Protein AF-A0A7S4C6Y9-F1 (afdb_monomer_lite)

pLDDT: mean 77.54, std 17.19, range [33.62, 98.0]

Secondary structure (DSSP, 8-state):
-----TTHHHHHHHHHHHHHTSSPPPTT-EEEEEETTEEEEEEEEEEEETTEEEEEEE-SSSTTS-TTSPPEEEEGGG--EE--PPP---HHHHHHHHHTT--SPPPTTSHHHHHHHHHHHHHHHHHHHHHHHHHHHHHTSTT--EEEEEEPPPPHHHHHHHHHHHSTT-GGG---SSEEEEEESSHHHHHHHHHHHHTTTTTEEEEEEEEESS--TTS-S---SEEEEEEEETTT--EEEEEEEEHHHHHT--HHHHHHHHHHHHTT---GGG----S---HHHHHHHH-

Structure (mmCIF, N/CA/C/O backbone):
data_AF-A0A7S4C6Y9-F1
#
_entry.id   AF-A0A7S4C6Y9-F1
#
loop_
_atom_site.group_PDB
_atom_site.id
_atom_site.type_symbol
_atom_site.label_atom_id
_atom_site.label_alt_id
_atom_site.label_comp_id
_atom_site.label_asym_id
_atom_site.label_entity_id
_atom_site.label_seq_id
_atom_site.pdbx_PDB_ins_code
_atom_site.Cartn_x
_atom_site.Cartn_y
_atom_site.Cartn_z
_atom_site.occupancy
_atom_site.B_iso_or_equiv
_atom_site.auth_seq_id
_atom_site.auth_comp_id
_atom_site.auth_asym_id
_atom_site.auth_atom_id
_atom_site.pdbx_PDB_model_num
ATOM 1 N N . LEU A 1 1 ? -21.603 5.578 31.112 1.00 35.69 1 LEU A N 1
ATOM 2 C CA . LEU A 1 1 ? -20.215 5.959 30.785 1.00 35.69 1 LEU A CA 1
ATOM 3 C C . LEU A 1 1 ? -19.432 4.662 30.828 1.00 35.69 1 LEU A C 1
ATOM 5 O O . LEU A 1 1 ? -19.088 4.218 31.912 1.00 35.69 1 LEU A O 1
ATOM 9 N N . GLY A 1 2 ? -19.407 3.954 29.696 1.00 37.16 2 GLY A N 1
ATOM 10 C CA . GLY A 1 2 ? -18.751 2.650 29.599 1.00 37.16 2 GLY A CA 1
ATOM 11 C C . GLY A 1 2 ? -17.246 2.833 29.717 1.00 37.16 2 GLY A C 1
ATOM 12 O O . GLY A 1 2 ? -16.735 3.851 29.256 1.00 37.16 2 GLY A O 1
ATOM 13 N N . GLU A 1 3 ? -16.597 1.885 30.382 1.00 36.31 3 GLU A N 1
ATOM 14 C CA . GLU A 1 3 ? -15.152 1.834 30.585 1.00 36.31 3 GLU A CA 1
ATOM 15 C C . GLU A 1 3 ? -14.439 2.086 29.248 1.00 36.31 3 GLU A C 1
ATOM 17 O O . GLU A 1 3 ? -14.597 1.332 28.287 1.00 36.31 3 GLU A O 1
ATOM 22 N N . GLU A 1 4 ? -13.728 3.210 29.156 1.00 43.47 4 GLU A N 1
ATOM 23 C CA . GLU A 1 4 ? -12.811 3.470 28.053 1.00 43.47 4 GLU A CA 1
ATOM 24 C C . GLU A 1 4 ? -11.706 2.422 28.167 1.00 43.47 4 GLU A C 1
ATOM 26 O O . GLU A 1 4 ? -10.940 2.493 29.118 1.00 43.47 4 GLU A O 1
ATOM 31 N N . GLU A 1 5 ? -11.639 1.436 27.263 1.00 49.22 5 GLU A N 1
ATOM 32 C CA . GLU A 1 5 ? -10.446 0.588 27.127 1.00 49.22 5 GLU A CA 1
ATOM 33 C C . GLU A 1 5 ? -9.291 1.497 26.664 1.00 49.22 5 GLU A C 1
ATOM 35 O O . GLU A 1 5 ? -9.258 1.882 25.487 1.00 49.22 5 GLU A O 1
ATOM 40 N N . PRO A 1 6 ? -8.353 1.891 27.546 1.00 52.00 6 PRO A N 1
ATOM 41 C CA . PRO A 1 6 ? -7.209 2.696 27.154 1.00 52.00 6 PRO A CA 1
ATOM 42 C C . PRO A 1 6 ? -6.211 1.740 26.494 1.00 52.00 6 PRO A C 1
ATOM 44 O O . PRO A 1 6 ? -5.899 0.698 27.070 1.00 52.00 6 PRO A O 1
ATOM 47 N N . GLY A 1 7 ? -5.708 2.053 25.298 1.00 65.56 7 GLY A N 1
ATOM 48 C CA . GLY A 1 7 ? -4.625 1.261 24.704 1.00 65.56 7 GLY A CA 1
ATOM 49 C C . GLY A 1 7 ? -4.829 0.768 23.275 1.00 65.56 7 GLY A C 1
ATOM 50 O O . GLY A 1 7 ? -3.880 0.252 22.702 1.00 65.56 7 GLY A O 1
ATOM 51 N N . LEU A 1 8 ? -6.017 0.874 22.668 1.00 70.88 8 LEU A N 1
ATOM 52 C CA . LEU A 1 8 ? -6.243 0.333 21.312 1.00 70.88 8 LEU A CA 1
ATOM 53 C C . LEU A 1 8 ? -5.493 1.114 20.224 1.00 70.88 8 LEU A C 1
ATOM 55 O O . LEU A 1 8 ? -5.019 0.523 19.255 1.00 70.88 8 LEU A O 1
ATOM 59 N N . LEU A 1 9 ? -5.359 2.434 20.373 1.00 66.75 9 LEU A N 1
ATOM 60 C CA . LEU A 1 9 ? -4.522 3.227 19.470 1.00 66.75 9 LEU A CA 1
ATOM 61 C C . LEU A 1 9 ? -3.044 2.933 19.695 1.00 66.75 9 LEU A C 1
ATOM 63 O O . LEU A 1 9 ? -2.298 2.837 18.729 1.00 66.75 9 LEU A O 1
ATOM 67 N N . GLU A 1 10 ? -2.634 2.759 20.947 1.00 68.81 10 GLU A N 1
ATOM 68 C CA . GLU A 1 10 ? -1.287 2.355 21.332 1.00 68.81 10 GLU A CA 1
ATOM 69 C C . GLU A 1 10 ? -0.967 0.954 20.803 1.00 68.81 10 GLU A C 1
ATOM 71 O O . GLU A 1 10 ? 0.155 0.707 20.379 1.00 68.81 10 GLU A O 1
ATOM 76 N N . GLU A 1 11 ? -1.949 0.056 20.748 1.00 71.50 11 GLU A N 1
ATOM 77 C CA . GLU A 1 11 ? -1.836 -1.271 20.152 1.00 71.50 11 GLU A CA 1
ATOM 78 C C . GLU A 1 11 ? -1.718 -1.191 18.627 1.00 71.50 11 GLU A C 1
ATOM 80 O O . GLU A 1 11 ? -0.837 -1.825 18.048 1.00 71.50 11 GLU A O 1
ATOM 85 N N . ILE A 1 12 ? -2.556 -0.388 17.962 1.00 71.31 12 ILE A N 1
ATOM 86 C CA . ILE A 1 12 ? -2.440 -0.133 16.517 1.00 71.31 12 ILE A CA 1
ATOM 87 C C . ILE A 1 12 ? -1.080 0.493 16.206 1.00 71.31 12 ILE A C 1
ATOM 89 O O . ILE A 1 12 ? -0.431 0.077 15.248 1.00 71.31 12 ILE A O 1
ATOM 93 N N . ALA A 1 13 ? -0.630 1.448 17.019 1.00 67.81 13 ALA A N 1
ATOM 94 C CA . ALA A 1 13 ? 0.682 2.064 16.906 1.00 67.81 13 ALA A CA 1
ATOM 95 C C . ALA A 1 13 ? 1.794 1.038 17.157 1.00 67.81 13 ALA A C 1
ATOM 97 O O . ALA A 1 13 ? 2.738 0.987 16.382 1.00 67.81 13 ALA A O 1
ATOM 98 N N . ALA A 1 14 ? 1.669 0.161 18.153 1.00 67.62 14 ALA A N 1
ATOM 99 C CA . ALA A 1 14 ? 2.649 -0.884 18.440 1.00 67.62 14 ALA A CA 1
ATOM 100 C C . ALA A 1 14 ? 2.752 -1.903 17.296 1.00 67.62 14 ALA A C 1
ATOM 102 O O . ALA A 1 14 ? 3.857 -2.224 16.866 1.00 67.62 14 ALA A O 1
ATOM 103 N N . VAL A 1 15 ? 1.623 -2.361 16.747 1.00 67.50 15 VAL A N 1
ATOM 104 C CA . VAL A 1 15 ? 1.587 -3.203 15.537 1.00 67.50 15 VAL A CA 1
ATOM 105 C C . VAL A 1 15 ? 2.147 -2.430 14.338 1.00 67.50 15 VAL A C 1
ATOM 107 O O . VAL A 1 15 ? 2.865 -2.978 13.506 1.00 67.50 15 VAL A O 1
ATOM 110 N N . ALA A 1 16 ? 1.886 -1.127 14.240 1.00 66.06 16 ALA A N 1
ATOM 111 C CA . ALA A 1 16 ? 2.496 -0.309 13.205 1.00 66.06 16 ALA A CA 1
ATOM 112 C C . ALA A 1 16 ? 4.021 -0.225 13.355 1.00 66.06 16 ALA A C 1
ATOM 114 O O . ALA A 1 16 ? 4.738 -0.301 12.356 1.00 66.06 16 ALA A O 1
ATOM 115 N N . GLU A 1 17 ? 4.525 -0.134 14.581 1.00 63.25 17 GLU A N 1
ATOM 116 C CA . GLU A 1 17 ? 5.951 -0.167 14.888 1.00 63.25 17 GLU A CA 1
ATOM 117 C C . GLU A 1 17 ? 6.583 -1.533 14.567 1.00 63.25 17 GLU A C 1
ATOM 119 O O . GLU A 1 17 ? 7.697 -1.559 14.034 1.00 63.25 17 GLU A O 1
ATOM 124 N N . THR A 1 18 ? 5.881 -2.668 14.743 1.00 62.44 18 THR A N 1
ATOM 125 C CA . THR A 1 18 ? 6.403 -3.974 14.271 1.00 62.44 18 THR A CA 1
ATOM 126 C C . THR A 1 18 ? 6.608 -3.976 12.754 1.00 62.44 18 THR A C 1
ATOM 128 O O . THR A 1 18 ? 7.615 -4.495 12.263 1.00 62.44 18 THR A O 1
ATOM 131 N N . PHE A 1 19 ? 5.745 -3.284 12.001 1.00 60.41 19 PHE A N 1
ATOM 132 C CA . PHE A 1 19 ? 5.921 -3.075 10.559 1.00 60.41 19 PHE A CA 1
ATOM 133 C C . PHE A 1 19 ? 6.973 -2.026 10.184 1.00 60.41 19 PHE A C 1
ATOM 135 O O . PHE A 1 19 ? 7.453 -2.016 9.045 1.00 60.41 19 PHE A O 1
ATOM 142 N N . ARG A 1 20 ? 7.377 -1.143 11.101 1.00 56.56 20 ARG A N 1
ATOM 143 C CA . ARG A 1 20 ? 8.546 -0.283 10.873 1.00 56.56 20 ARG A CA 1
ATOM 144 C C . ARG A 1 20 ? 9.843 -1.068 11.010 1.00 56.56 20 ARG A C 1
ATOM 146 O O . ARG A 1 20 ? 10.824 -0.691 10.381 1.00 56.56 20 ARG A O 1
ATOM 153 N N . ALA A 1 21 ? 9.858 -2.199 11.710 1.00 50.12 21 ALA A N 1
ATOM 154 C CA . ALA A 1 21 ? 11.053 -3.009 11.961 1.00 50.12 21 ALA A CA 1
ATOM 155 C C . ALA A 1 21 ? 11.403 -4.035 10.856 1.00 50.12 21 ALA A C 1
ATOM 157 O O . ALA A 1 21 ? 12.189 -4.950 11.092 1.00 50.12 21 ALA A O 1
ATOM 158 N N . VAL A 1 22 ? 10.839 -3.933 9.646 1.00 47.41 22 VAL A N 1
ATOM 159 C CA . VAL A 1 22 ? 10.700 -5.133 8.792 1.00 47.41 22 VAL A CA 1
ATOM 160 C C . VAL A 1 22 ? 11.989 -5.631 8.134 1.00 47.41 22 VAL A C 1
ATOM 162 O O . VAL A 1 22 ? 12.036 -6.800 7.755 1.00 47.41 22 VAL A O 1
ATOM 165 N N . ARG A 1 23 ? 13.073 -4.850 8.033 1.00 56.22 23 ARG A N 1
ATOM 166 C CA . ARG A 1 23 ? 14.380 -5.400 7.616 1.00 56.22 23 ARG A CA 1
ATOM 167 C C . ARG A 1 23 ? 15.554 -4.674 8.269 1.00 56.22 23 ARG A C 1
ATOM 169 O O . ARG A 1 23 ? 15.479 -3.451 8.411 1.00 56.22 23 ARG A O 1
ATOM 176 N N . PRO A 1 24 ? 16.647 -5.397 8.591 1.00 60.59 24 PRO A N 1
ATOM 177 C CA . PRO A 1 24 ? 17.928 -4.769 8.868 1.00 60.59 24 PRO A CA 1
ATOM 178 C C . PRO A 1 24 ? 18.289 -3.848 7.707 1.00 60.59 24 PRO A C 1
ATOM 180 O O . PRO A 1 24 ? 18.184 -4.247 6.542 1.00 60.59 24 PRO A O 1
ATOM 183 N N . LEU A 1 25 ? 18.674 -2.615 8.008 1.00 74.06 25 LEU A N 1
ATOM 184 C CA . LEU A 1 25 ? 19.091 -1.688 6.964 1.00 74.06 25 LEU A CA 1
ATOM 185 C C . LEU A 1 25 ? 20.486 -2.078 6.494 1.00 74.06 25 LEU A C 1
ATOM 187 O O . LEU A 1 25 ? 21.367 -2.337 7.308 1.00 74.06 25 LEU A O 1
ATOM 191 N N . GLY A 1 26 ? 20.695 -2.128 5.183 1.00 76.38 26 GLY A N 1
ATOM 192 C CA . GLY A 1 26 ? 22.033 -2.284 4.621 1.00 76.38 26 GLY A CA 1
ATOM 193 C C . GLY A 1 26 ? 22.748 -0.938 4.543 1.00 76.38 26 GLY A C 1
ATOM 194 O O . GLY A 1 26 ? 22.097 0.101 4.410 1.00 76.38 26 GLY A O 1
ATOM 195 N N . VAL A 1 27 ? 24.082 -0.949 4.544 1.00 82.62 27 VAL A N 1
ATOM 196 C CA . VAL A 1 27 ? 24.865 0.234 4.156 1.00 82.62 27 VAL A CA 1
ATOM 197 C C . VAL A 1 27 ? 24.415 0.700 2.766 1.00 82.62 27 VAL A C 1
ATOM 199 O O . VAL A 1 27 ? 24.223 -0.107 1.859 1.00 82.62 27 VAL A O 1
ATOM 202 N N . GLY A 1 28 ? 24.205 2.003 2.617 1.00 75.62 28 GLY A N 1
ATOM 203 C CA . GLY A 1 28 ? 23.684 2.644 1.416 1.00 75.62 28 GLY A CA 1
ATOM 204 C C . GLY A 1 28 ? 22.162 2.763 1.356 1.00 75.62 28 GLY A C 1
ATOM 205 O O . GLY A 1 28 ? 21.671 3.472 0.481 1.00 75.62 28 GLY A O 1
ATOM 206 N N . THR A 1 29 ? 21.423 2.127 2.273 1.00 76.19 29 THR A N 1
ATOM 207 C CA . THR A 1 29 ? 19.962 2.276 2.362 1.00 76.19 29 THR A CA 1
ATOM 208 C C . THR A 1 29 ? 19.629 3.716 2.714 1.00 76.19 29 THR A C 1
ATOM 210 O O . THR A 1 29 ? 20.118 4.237 3.717 1.00 76.19 29 THR A O 1
ATOM 213 N N . GLU A 1 30 ? 18.798 4.358 1.904 1.00 78.12 30 GLU A N 1
ATOM 214 C CA . GLU A 1 30 ? 18.230 5.640 2.281 1.00 78.12 30 GLU A CA 1
ATOM 215 C C . GLU A 1 30 ? 17.061 5.417 3.249 1.00 78.12 30 GLU A C 1
ATOM 217 O O . GLU A 1 30 ? 16.311 4.439 3.191 1.00 78.12 30 GLU A O 1
ATOM 222 N N . VAL A 1 31 ? 16.909 6.332 4.187 1.00 73.94 31 VAL A N 1
ATOM 223 C CA . VAL A 1 31 ? 15.863 6.321 5.198 1.00 73.94 31 VAL A CA 1
ATOM 224 C C . VAL A 1 31 ? 15.356 7.733 5.426 1.00 73.94 31 VAL A C 1
ATOM 226 O O . VAL A 1 31 ? 15.960 8.713 4.989 1.00 73.94 31 VAL A O 1
ATOM 229 N N . GLN A 1 32 ? 14.231 7.838 6.111 1.00 75.38 32 GLN A N 1
ATOM 230 C CA . GLN A 1 32 ? 13.733 9.091 6.643 1.00 75.38 32 GLN A CA 1
ATOM 231 C C . GLN A 1 32 ? 13.897 9.064 8.160 1.00 75.38 32 GLN A C 1
ATOM 233 O O . GLN A 1 32 ? 13.575 8.064 8.802 1.00 75.38 32 GLN A O 1
ATOM 238 N N . ILE A 1 33 ? 14.427 10.149 8.707 1.00 76.06 33 ILE A N 1
ATOM 239 C CA . ILE A 1 33 ? 14.656 10.358 10.138 1.00 76.06 33 ILE A CA 1
ATOM 240 C C . ILE A 1 33 ? 14.139 11.733 10.544 1.00 76.06 33 ILE A C 1
ATOM 242 O O . ILE A 1 33 ? 13.844 12.561 9.680 1.00 76.06 33 ILE A O 1
ATOM 246 N N . ARG A 1 34 ? 14.096 12.010 11.848 1.00 71.44 34 ARG A N 1
ATOM 247 C CA . ARG A 1 34 ? 13.828 13.358 12.358 1.00 71.44 34 ARG A CA 1
ATOM 248 C C . ARG A 1 34 ? 15.091 14.009 12.880 1.00 71.44 34 ARG A C 1
ATOM 250 O O . ARG A 1 34 ? 15.780 13.446 13.723 1.00 71.44 34 ARG A O 1
ATOM 257 N N . VAL A 1 35 ? 15.339 15.232 12.432 1.00 71.19 35 VAL A N 1
ATOM 258 C CA . VAL A 1 35 ? 16.361 16.112 13.002 1.00 71.19 35 VAL A CA 1
ATOM 259 C C . VAL A 1 35 ? 15.649 17.380 13.444 1.00 71.19 35 VAL A C 1
ATOM 261 O O . VAL A 1 35 ? 15.012 18.049 12.633 1.00 71.19 35 VAL A O 1
ATOM 264 N N . SER A 1 36 ? 15.685 17.669 14.747 1.00 73.25 36 SER A N 1
ATOM 265 C CA . SER A 1 36 ? 14.998 18.828 15.342 1.00 73.25 36 SER A CA 1
ATOM 266 C C . SER A 1 36 ? 13.502 18.902 14.992 1.00 73.25 36 SER A C 1
ATOM 268 O O . SER A 1 36 ? 12.966 19.967 14.705 1.00 73.25 36 SER A O 1
ATOM 270 N N . GLY A 1 37 ? 12.827 17.747 14.966 1.00 60.38 37 GLY A N 1
ATOM 271 C CA . GLY A 1 37 ? 11.396 17.634 14.659 1.00 60.38 37 GLY A CA 1
ATOM 272 C C . GLY A 1 37 ? 11.044 17.636 13.167 1.00 60.38 37 GLY A C 1
ATOM 273 O O . GLY A 1 37 ? 9.946 17.200 12.816 1.00 60.38 37 GLY A O 1
ATOM 274 N N . ALA A 1 38 ? 11.968 18.030 12.285 1.00 61.16 38 ALA A N 1
ATOM 275 C CA . ALA A 1 38 ? 11.760 18.035 10.842 1.00 61.16 38 ALA A CA 1
ATOM 276 C C . ALA A 1 38 ? 12.164 16.691 10.204 1.00 61.16 38 ALA A C 1
ATOM 278 O O . ALA A 1 38 ? 13.197 16.123 10.573 1.00 61.16 38 ALA A O 1
ATOM 279 N N . PRO A 1 39 ? 11.391 16.173 9.232 1.00 62.97 39 PRO A N 1
ATOM 280 C CA . PRO A 1 39 ? 11.776 14.989 8.479 1.00 62.97 39 PRO A CA 1
ATOM 281 C C . PRO A 1 39 ? 12.956 15.286 7.547 1.00 62.97 39 PRO A C 1
ATOM 283 O O . PRO A 1 39 ? 12.872 16.162 6.687 1.00 62.97 39 PRO A O 1
ATOM 286 N N . VAL A 1 40 ? 14.025 14.505 7.668 1.00 74.81 40 VAL A N 1
ATOM 287 C CA . VAL A 1 40 ? 15.246 14.606 6.860 1.00 74.81 40 VAL A CA 1
ATOM 288 C C . VAL A 1 40 ? 15.540 13.245 6.231 1.00 74.81 40 VAL A C 1
ATOM 290 O O . VAL A 1 40 ? 15.328 12.200 6.851 1.00 74.81 40 VAL A O 1
ATOM 293 N N . ARG A 1 41 ? 15.997 13.232 4.974 1.00 79.19 41 ARG A N 1
ATOM 294 C CA . ARG A 1 41 ? 16.500 11.997 4.355 1.00 79.19 41 ARG A CA 1
ATOM 295 C C . ARG A 1 41 ? 17.873 11.702 4.922 1.00 79.19 41 ARG A C 1
ATOM 297 O O . ARG A 1 41 ? 18.669 12.613 5.081 1.00 79.19 41 ARG A O 1
ATOM 304 N N . ALA A 1 42 ? 18.179 10.448 5.188 1.00 82.44 42 ALA A N 1
ATOM 305 C CA . ALA A 1 42 ? 19.510 10.049 5.606 1.00 82.44 42 ALA A CA 1
ATOM 306 C C . ALA A 1 42 ? 19.927 8.764 4.909 1.00 82.44 42 ALA A C 1
ATOM 308 O O . ALA A 1 42 ? 19.085 7.988 4.464 1.00 82.44 42 ALA A O 1
ATOM 309 N N . LYS A 1 43 ? 21.229 8.529 4.816 1.00 86.44 43 LYS A N 1
ATOM 310 C CA . LYS A 1 43 ? 21.791 7.309 4.243 1.00 86.44 43 LYS A CA 1
ATOM 311 C C . LYS A 1 43 ? 22.488 6.512 5.329 1.00 86.44 43 LYS A C 1
ATOM 313 O O . LYS A 1 43 ? 23.278 7.063 6.091 1.00 86.44 43 LYS A O 1
ATOM 318 N N . VAL A 1 44 ? 22.219 5.214 5.392 1.00 85.38 44 VAL A N 1
ATOM 319 C CA . VAL A 1 44 ? 22.922 4.304 6.299 1.00 85.38 44 VAL A CA 1
ATOM 320 C C . VAL A 1 44 ? 24.366 4.190 5.844 1.00 85.38 44 VAL A C 1
ATOM 322 O O . VAL A 1 44 ? 24.638 3.670 4.764 1.00 85.38 44 VAL A O 1
ATOM 325 N N . VAL A 1 45 ? 25.299 4.666 6.659 1.00 90.81 45 VAL A N 1
ATOM 326 C CA . VAL A 1 45 ? 26.739 4.580 6.372 1.00 90.81 45 VAL A CA 1
ATOM 327 C C . VAL A 1 45 ? 27.396 3.424 7.115 1.00 90.81 45 VAL A C 1
ATOM 329 O O . VAL A 1 45 ? 28.383 2.870 6.635 1.00 90.81 45 VAL A O 1
ATOM 332 N N . ARG A 1 46 ? 26.821 2.996 8.245 1.00 89.75 46 ARG A N 1
ATOM 333 C CA . ARG A 1 46 ? 27.283 1.823 8.994 1.00 89.75 46 ARG A CA 1
ATOM 334 C C . ARG A 1 46 ? 26.122 1.132 9.699 1.00 89.75 46 ARG A C 1
ATOM 336 O O . ARG A 1 46 ? 25.257 1.782 10.275 1.00 89.75 46 ARG A O 1
ATOM 343 N N . VAL A 1 47 ? 26.139 -0.198 9.688 1.00 88.44 47 VAL A N 1
ATOM 344 C CA . VAL A 1 47 ? 25.271 -1.024 10.536 1.00 88.44 47 VAL A CA 1
ATOM 345 C C . VAL A 1 47 ? 26.052 -1.337 11.805 1.00 88.44 47 VAL A C 1
ATOM 347 O O . VAL A 1 47 ? 27.031 -2.080 11.748 1.00 88.44 47 VAL A O 1
ATOM 350 N N . VAL A 1 48 ? 25.669 -0.730 12.929 1.00 86.50 48 VAL A N 1
ATOM 351 C CA . VAL A 1 48 ? 26.345 -0.935 14.223 1.00 86.50 48 VAL A CA 1
ATOM 352 C C . VAL A 1 48 ? 25.852 -2.228 14.865 1.00 86.50 48 VAL A C 1
ATOM 354 O O . VAL A 1 48 ? 26.637 -3.016 15.387 1.00 86.50 48 VAL A O 1
ATOM 357 N N . SER A 1 49 ? 24.547 -2.477 14.775 1.00 80.12 49 SER A N 1
ATOM 358 C CA . SER A 1 49 ? 23.899 -3.731 15.155 1.00 80.12 49 SER A CA 1
ATOM 359 C C . SER A 1 49 ? 22.594 -3.899 14.359 1.00 80.12 49 SER A C 1
ATOM 361 O O . SER A 1 49 ? 22.178 -2.971 13.665 1.00 80.12 49 SER A O 1
ATOM 363 N N . PRO A 1 50 ? 21.883 -5.036 14.463 1.00 70.62 50 PRO A N 1
ATOM 364 C CA . PRO A 1 50 ? 20.572 -5.200 13.825 1.00 70.62 50 PRO A CA 1
ATOM 365 C C . PRO A 1 50 ? 19.527 -4.137 14.220 1.00 70.62 50 PRO A C 1
ATOM 367 O O . PRO A 1 50 ? 18.532 -3.957 13.515 1.00 70.62 50 PRO A O 1
ATOM 370 N N . VAL A 1 51 ? 19.748 -3.421 15.329 1.00 70.75 51 VAL A N 1
ATOM 371 C CA . VAL A 1 51 ? 18.829 -2.418 15.887 1.00 70.75 51 VAL A CA 1
ATOM 372 C C . VAL A 1 51 ? 19.441 -1.016 16.000 1.00 70.75 51 VAL A C 1
ATOM 374 O O . VAL A 1 51 ? 18.773 -0.124 16.513 1.00 70.75 51 VAL A O 1
ATOM 377 N N . SER A 1 52 ? 20.674 -0.795 15.531 1.00 83.44 52 SER A N 1
ATOM 378 C CA . SER A 1 52 ? 21.376 0.497 15.615 1.00 83.44 52 SER A CA 1
ATOM 379 C C . SER A 1 52 ? 22.202 0.768 14.356 1.00 83.44 52 SER A C 1
ATOM 381 O O . SER A 1 52 ? 22.909 -0.112 13.851 1.00 83.44 52 SER A O 1
ATOM 383 N N . TYR A 1 53 ? 22.117 1.998 13.855 1.00 87.88 53 TYR A N 1
ATOM 384 C CA . TYR A 1 53 ? 22.673 2.411 12.571 1.00 87.88 53 TYR A CA 1
ATOM 385 C C . TYR A 1 53 ? 23.356 3.762 12.703 1.00 87.88 53 TYR A C 1
ATOM 387 O O . TYR A 1 53 ? 22.822 4.655 13.354 1.00 87.88 53 TYR A O 1
ATOM 395 N N . ASP A 1 54 ? 24.482 3.933 12.015 1.00 91.38 54 ASP A N 1
ATOM 396 C CA . ASP A 1 54 ? 24.997 5.272 11.761 1.00 91.38 54 ASP A CA 1
ATOM 397 C C . ASP A 1 54 ? 24.452 5.773 10.435 1.00 91.38 54 ASP A C 1
ATOM 399 O O . ASP A 1 54 ? 24.552 5.108 9.394 1.00 91.38 54 ASP A O 1
ATOM 403 N N . LEU A 1 55 ? 23.875 6.961 10.496 1.00 88.25 55 LEU A N 1
ATOM 404 C CA . LEU A 1 55 ? 23.154 7.595 9.413 1.00 88.25 55 LEU A CA 1
ATOM 405 C C . LEU A 1 55 ? 23.797 8.936 9.109 1.00 88.25 55 LEU A C 1
ATOM 407 O O . LEU A 1 55 ? 24.107 9.705 10.016 1.00 88.25 55 LEU A O 1
ATOM 411 N N . LEU A 1 56 ? 23.950 9.237 7.829 1.00 89.44 56 LEU A N 1
ATOM 412 C CA . LEU A 1 56 ? 24.359 10.554 7.380 1.00 89.44 56 LEU A CA 1
ATOM 413 C C . LEU A 1 56 ? 23.132 11.303 6.844 1.00 89.44 56 LEU A C 1
ATOM 415 O O . LEU A 1 56 ? 22.565 10.853 5.842 1.00 89.44 56 LEU A O 1
ATOM 419 N N . PRO A 1 57 ? 22.687 12.396 7.490 1.00 84.06 57 PRO A N 1
ATOM 420 C CA . PRO A 1 57 ? 21.621 13.240 6.963 1.00 84.06 57 PRO A CA 1
ATOM 421 C C . PRO A 1 57 ? 22.018 13.830 5.607 1.00 84.06 57 PRO A C 1
ATOM 423 O O . PRO A 1 57 ? 23.133 14.306 5.433 1.00 84.06 57 PRO A O 1
ATOM 426 N N . SER A 1 58 ? 21.095 13.817 4.655 1.00 75.00 58 SER A N 1
ATOM 427 C CA . SER A 1 58 ? 21.193 14.522 3.384 1.00 75.00 58 SER A CA 1
ATOM 428 C C . SER A 1 58 ? 20.247 15.718 3.448 1.00 75.00 58 SER A C 1
ATOM 430 O O . SER A 1 58 ? 19.025 15.552 3.518 1.00 75.00 58 SER A O 1
ATOM 432 N N . LEU A 1 59 ? 20.811 16.927 3.466 1.00 61.34 59 LEU A N 1
ATOM 433 C CA . LEU A 1 59 ? 20.041 18.176 3.510 1.00 61.34 59 LEU A CA 1
ATOM 434 C C . LEU A 1 59 ? 19.639 18.666 2.104 1.00 61.34 59 LEU A C 1
ATOM 436 O O . LEU A 1 59 ? 18.991 19.705 1.979 1.00 61.34 59 LEU A O 1
ATOM 440 N N . GLY A 1 60 ? 19.967 17.913 1.047 1.00 54.97 60 GLY A N 1
ATOM 441 C CA . GLY A 1 60 ? 19.776 18.312 -0.347 1.00 54.97 60 GLY A CA 1
ATOM 442 C C . GLY A 1 60 ? 19.222 17.207 -1.260 1.00 54.97 60 GLY A C 1
ATOM 443 O O . GLY A 1 60 ? 19.100 16.050 -0.862 1.00 54.97 60 GLY A O 1
ATOM 444 N N . PRO A 1 61 ? 18.833 17.557 -2.502 1.00 46.94 61 PRO A N 1
ATOM 445 C CA . PRO A 1 61 ? 18.370 16.601 -3.508 1.00 46.94 61 PRO A CA 1
ATOM 446 C C . PRO A 1 61 ? 19.494 15.738 -4.104 1.00 46.94 61 PRO A C 1
ATOM 448 O O . PRO A 1 61 ? 19.170 14.704 -4.687 1.00 46.94 61 PRO A O 1
ATOM 451 N N . ASP A 1 62 ? 20.759 16.139 -3.937 1.00 48.38 62 ASP A N 1
ATOM 452 C CA . ASP A 1 62 ? 21.946 15.380 -4.331 1.00 48.38 62 ASP A CA 1
ATOM 453 C C . ASP A 1 62 ? 22.698 14.878 -3.082 1.00 48.38 62 ASP A C 1
ATOM 455 O O . ASP A 1 62 ? 23.223 15.677 -2.305 1.00 48.38 62 ASP A O 1
ATOM 459 N N . PRO A 1 63 ? 22.756 13.553 -2.846 1.00 45.19 63 PRO A N 1
ATOM 460 C CA . PRO A 1 63 ? 23.350 12.976 -1.640 1.00 45.19 63 PRO A CA 1
ATOM 461 C C . PRO A 1 63 ? 24.885 13.049 -1.598 1.00 45.19 63 PRO A C 1
ATOM 463 O O . PRO A 1 63 ? 25.472 12.635 -0.599 1.00 45.19 63 PRO A O 1
ATOM 466 N N . GLU A 1 64 ? 25.539 13.540 -2.654 1.00 51.16 64 GLU A N 1
ATOM 467 C CA . GLU A 1 64 ? 27.002 13.667 -2.716 1.00 51.16 64 GLU A CA 1
ATOM 468 C C . GLU A 1 64 ? 27.531 15.023 -2.221 1.00 51.16 64 GLU A C 1
ATOM 470 O O . GLU A 1 64 ? 28.713 15.115 -1.896 1.00 51.16 64 GLU A O 1
ATOM 475 N N . GLU A 1 65 ? 26.689 16.056 -2.091 1.00 46.19 65 GLU A N 1
ATOM 476 C CA . GLU A 1 65 ? 27.162 17.417 -1.775 1.00 46.19 65 GLU A CA 1
ATOM 477 C C . GLU A 1 65 ? 27.261 17.752 -0.276 1.00 46.19 65 GLU A C 1
ATOM 479 O O . GLU A 1 65 ? 27.801 18.801 0.060 1.00 46.19 65 GLU A O 1
ATOM 484 N N . ASP A 1 66 ? 26.832 16.875 0.642 1.00 51.31 66 ASP A N 1
ATOM 485 C CA . ASP A 1 66 ? 26.714 17.245 2.067 1.00 51.31 66 ASP A CA 1
ATOM 486 C C . ASP A 1 66 ? 27.366 16.259 3.057 1.00 51.31 66 ASP A C 1
ATOM 488 O O . ASP A 1 66 ? 26.825 15.896 4.102 1.00 51.31 66 ASP A O 1
ATOM 492 N N . LEU A 1 67 ? 28.590 15.826 2.738 1.00 52.59 67 LEU A N 1
ATOM 493 C CA . LEU A 1 67 ? 29.418 14.937 3.574 1.00 52.59 67 LEU A CA 1
ATOM 494 C C . LEU A 1 67 ? 30.062 15.627 4.801 1.00 52.59 67 LEU A C 1
ATOM 496 O O . LEU A 1 67 ? 30.960 15.057 5.420 1.00 52.59 67 LEU A O 1
ATOM 500 N N . THR A 1 68 ? 29.664 16.852 5.157 1.00 55.66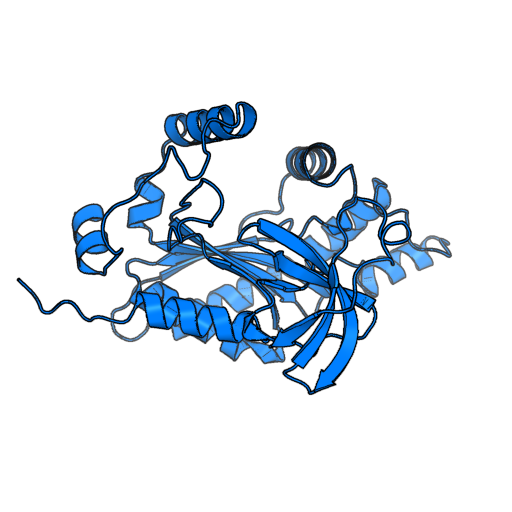 68 THR A N 1
ATOM 501 C CA . THR A 1 68 ? 30.324 17.619 6.235 1.00 55.66 68 THR A CA 1
ATOM 502 C C . THR A 1 68 ? 29.760 17.346 7.631 1.00 55.66 68 THR A C 1
ATOM 504 O O . THR A 1 68 ? 30.425 17.631 8.628 1.00 55.66 68 THR A O 1
ATOM 507 N N . SER A 1 69 ? 28.561 16.766 7.725 1.00 68.38 69 SER A N 1
ATOM 508 C CA . SER A 1 69 ? 27.945 16.429 9.011 1.00 68.38 69 SER A CA 1
ATOM 509 C C . SER A 1 69 ? 28.485 15.100 9.559 1.00 68.38 69 SER A C 1
ATOM 511 O O . SER A 1 69 ? 28.655 14.149 8.795 1.00 68.38 69 SER A O 1
ATOM 513 N N . PRO A 1 70 ? 28.751 14.976 10.872 1.00 81.62 70 PRO A N 1
ATOM 514 C CA . PRO A 1 70 ? 29.129 13.694 11.452 1.00 81.62 70 PRO A CA 1
ATOM 515 C C . PRO A 1 70 ? 27.966 12.686 11.351 1.00 81.62 70 PRO A C 1
ATOM 517 O O . PRO A 1 70 ? 26.803 13.082 11.478 1.00 81.62 70 PRO A O 1
ATOM 520 N N . PRO A 1 71 ? 28.249 11.382 11.160 1.00 86.25 71 PRO A N 1
ATOM 521 C CA . PRO A 1 71 ? 27.222 10.350 11.210 1.00 86.25 71 PRO A CA 1
ATOM 522 C C . PRO A 1 71 ? 26.523 10.342 12.569 1.00 86.25 71 PRO A C 1
ATOM 524 O O . PRO A 1 71 ? 27.169 10.410 13.616 1.00 86.25 71 PRO A O 1
ATOM 527 N N . MET A 1 72 ? 25.204 10.217 12.549 1.00 89.19 72 MET A N 1
ATOM 528 C CA . MET A 1 72 ? 24.372 10.133 13.741 1.00 89.19 72 MET A CA 1
ATOM 529 C C . MET A 1 72 ? 24.075 8.667 14.034 1.00 89.19 72 MET A C 1
ATOM 531 O O . MET A 1 72 ? 23.586 7.962 13.151 1.00 89.19 72 MET A O 1
ATOM 535 N N . ASN A 1 73 ? 24.339 8.212 15.258 1.00 91.88 73 ASN A N 1
ATOM 536 C CA . ASN A 1 73 ? 23.924 6.882 15.688 1.00 91.88 73 ASN A CA 1
ATOM 537 C C . ASN A 1 73 ? 22.460 6.930 16.131 1.00 91.88 73 ASN A C 1
ATOM 539 O O . ASN A 1 73 ? 22.152 7.620 17.098 1.00 91.88 73 ASN A O 1
ATOM 543 N N . LEU A 1 74 ? 21.582 6.213 15.432 1.00 83.94 74 LEU A N 1
ATOM 544 C CA . LEU A 1 74 ? 20.165 6.104 15.777 1.00 83.94 74 LEU A CA 1
ATOM 545 C C . LEU A 1 74 ? 19.761 4.643 15.978 1.00 83.94 74 LEU A C 1
ATOM 547 O O . LEU A 1 74 ? 20.210 3.740 15.255 1.00 83.94 74 LEU A O 1
ATOM 551 N N . ALA A 1 75 ? 18.864 4.411 16.933 1.00 78.25 75 ALA A N 1
ATOM 552 C CA . ALA A 1 75 ? 18.162 3.144 17.060 1.00 78.25 75 ALA A CA 1
ATOM 553 C C . ALA A 1 75 ? 17.167 2.960 15.904 1.00 78.25 75 ALA A C 1
ATOM 555 O O . ALA A 1 75 ? 16.652 3.916 15.323 1.00 78.25 75 ALA A O 1
ATOM 556 N N . ARG A 1 76 ? 16.836 1.706 15.576 1.00 70.44 76 ARG A N 1
ATOM 557 C CA . ARG A 1 76 ? 15.900 1.388 14.484 1.00 70.44 76 ARG A CA 1
ATOM 558 C C . ARG A 1 76 ? 14.534 2.061 14.648 1.00 70.44 76 ARG A C 1
ATOM 560 O O . ARG A 1 76 ? 13.932 2.423 13.638 1.00 70.44 76 ARG A O 1
ATOM 567 N N . SER A 1 77 ? 14.071 2.193 15.889 1.00 63.44 77 SER A N 1
ATOM 568 C CA . SER A 1 77 ? 12.805 2.826 16.280 1.00 63.44 77 SER A CA 1
ATOM 569 C C . SER A 1 77 ? 12.777 4.337 16.039 1.00 63.44 77 SER A C 1
ATOM 571 O O . SER A 1 77 ? 11.706 4.918 15.946 1.00 63.44 77 SER A O 1
ATOM 573 N N . GLU A 1 78 ? 13.940 4.978 15.914 1.00 69.06 78 GLU A N 1
ATOM 574 C CA . GLU A 1 78 ? 14.068 6.421 15.655 1.00 69.06 78 GLU A CA 1
ATOM 575 C C . GLU A 1 78 ? 14.109 6.741 14.149 1.00 69.06 78 GLU A C 1
ATOM 577 O O . GLU A 1 78 ? 14.195 7.898 13.737 1.00 69.06 78 GLU A O 1
ATOM 582 N N . ILE A 1 79 ? 14.050 5.705 13.306 1.00 71.44 79 ILE A N 1
ATOM 583 C CA . ILE A 1 79 ? 14.065 5.815 11.851 1.00 71.44 79 ILE A CA 1
ATOM 584 C C . ILE A 1 79 ? 12.627 5.695 11.339 1.00 71.44 79 ILE A C 1
ATOM 586 O O . ILE A 1 79 ? 12.092 4.588 11.210 1.00 71.44 79 ILE A O 1
ATOM 590 N N . ASP A 1 80 ? 12.032 6.848 11.026 1.00 60.03 80 ASP A N 1
ATOM 591 C CA . ASP A 1 80 ? 10.627 7.023 10.632 1.00 60.03 80 ASP A CA 1
ATOM 592 C C . ASP A 1 80 ? 10.183 6.068 9.516 1.00 60.03 80 ASP A C 1
ATOM 594 O O . ASP A 1 80 ? 9.085 5.511 9.564 1.00 60.03 80 ASP A O 1
ATOM 598 N N . ALA A 1 81 ? 11.019 5.875 8.495 1.00 60.28 81 ALA A N 1
ATOM 599 C CA . ALA A 1 81 ? 10.743 4.933 7.418 1.00 60.28 81 ALA A CA 1
ATOM 600 C C . ALA A 1 81 ? 12.023 4.535 6.685 1.00 60.28 81 ALA A C 1
ATOM 602 O O . ALA A 1 81 ? 12.944 5.335 6.521 1.00 60.28 81 ALA A O 1
ATOM 603 N N . ASN A 1 82 ? 12.037 3.322 6.136 1.00 56.09 82 ASN A N 1
ATOM 604 C CA . ASN A 1 82 ? 12.940 3.033 5.024 1.00 56.09 82 ASN A CA 1
ATOM 605 C C . ASN A 1 82 ? 12.507 3.912 3.859 1.00 56.09 82 ASN A C 1
ATOM 607 O O . ASN A 1 82 ? 11.295 4.071 3.662 1.00 56.09 82 ASN A O 1
ATOM 611 N N . THR A 1 83 ? 13.440 4.480 3.082 1.00 53.19 83 THR A N 1
ATOM 612 C CA . THR A 1 83 ? 13.015 5.124 1.837 1.00 53.19 83 THR A CA 1
ATOM 613 C C . THR A 1 83 ? 12.157 4.134 1.098 1.00 53.19 83 THR A C 1
ATOM 615 O O . THR A 1 83 ? 12.542 2.973 0.933 1.00 53.19 83 THR A O 1
ATOM 618 N N . LYS A 1 84 ? 10.965 4.610 0.745 1.00 61.56 84 LYS A N 1
ATOM 619 C CA . LYS A 1 84 ? 9.962 3.887 -0.011 1.00 61.56 84 LYS A CA 1
ATOM 620 C C . LYS A 1 84 ? 10.656 2.953 -0.995 1.00 61.56 84 LYS A C 1
ATOM 622 O O . LYS A 1 84 ? 11.318 3.433 -1.912 1.00 61.56 84 LYS A O 1
ATOM 627 N N . GLN A 1 85 ? 10.535 1.643 -0.775 1.00 69.69 85 GLN A N 1
ATOM 628 C CA . GLN A 1 85 ? 11.154 0.678 -1.670 1.00 69.69 85 GLN A CA 1
ATOM 629 C C . GLN A 1 85 ? 10.641 0.961 -3.082 1.00 69.69 85 GLN A C 1
ATOM 631 O O . GLN A 1 85 ? 9.434 0.943 -3.342 1.00 69.69 85 GLN A O 1
ATOM 636 N N . LEU A 1 86 ? 11.576 1.292 -3.966 1.00 82.56 86 LEU A N 1
ATOM 637 C CA . LEU A 1 86 ? 11.287 1.565 -5.359 1.00 82.56 86 LEU A CA 1
ATOM 638 C C . LEU A 1 86 ? 10.803 0.270 -6.015 1.00 82.56 86 LEU A C 1
ATOM 640 O O . LEU A 1 86 ? 11.406 -0.790 -5.834 1.00 82.56 86 LEU A O 1
ATOM 644 N N . GLN A 1 87 ? 9.710 0.357 -6.770 1.00 88.62 87 GLN A N 1
ATOM 645 C CA . GLN A 1 87 ? 9.241 -0.750 -7.591 1.00 88.62 87 GLN A CA 1
ATOM 646 C C . GLN A 1 87 ? 10.342 -1.140 -8.573 1.00 88.62 87 GLN A C 1
ATOM 648 O O . GLN A 1 87 ? 10.907 -0.294 -9.268 1.00 88.62 87 GLN A O 1
ATOM 653 N N . ALA A 1 88 ? 10.605 -2.435 -8.646 1.00 88.19 88 ALA A N 1
ATOM 654 C CA . ALA A 1 88 ? 11.399 -3.031 -9.701 1.00 88.19 88 ALA A CA 1
ATOM 655 C C . ALA A 1 88 ? 10.468 -3.805 -10.637 1.00 88.19 88 ALA A C 1
ATOM 657 O O . ALA A 1 88 ? 9.397 -4.254 -10.230 1.00 88.19 88 ALA A O 1
ATOM 658 N N . LEU A 1 89 ? 10.889 -3.974 -11.889 1.00 91.69 89 LEU A N 1
ATOM 659 C CA . LEU A 1 89 ? 10.218 -4.893 -12.801 1.00 91.69 89 LEU A CA 1
ATOM 660 C C . LEU A 1 89 ? 10.481 -6.330 -12.350 1.00 91.69 89 LEU A C 1
ATOM 662 O O . LEU A 1 89 ? 11.613 -6.679 -11.998 1.00 91.69 89 LEU A O 1
ATOM 666 N N . SER A 1 90 ? 9.449 -7.166 -12.382 1.00 91.56 90 SER A N 1
ATOM 667 C CA . SER A 1 90 ? 9.578 -8.570 -12.012 1.00 91.56 90 SER A CA 1
ATOM 668 C C . SER A 1 90 ? 10.502 -9.325 -12.980 1.00 91.56 90 SER A C 1
ATOM 670 O O . SER A 1 90 ? 10.661 -8.928 -14.142 1.00 91.56 90 SER A O 1
ATOM 672 N N . PRO A 1 91 ? 11.063 -10.479 -12.569 1.00 90.31 91 PRO A N 1
ATOM 673 C CA . PRO A 1 91 ? 11.796 -11.355 -13.483 1.00 90.31 91 PRO A CA 1
ATOM 674 C C . PRO A 1 91 ? 10.986 -11.738 -14.727 1.00 90.31 91 PRO A C 1
ATOM 676 O O . PRO A 1 91 ? 11.549 -11.886 -15.808 1.00 90.31 91 PRO A O 1
ATOM 679 N N . HIS A 1 92 ? 9.662 -11.852 -14.594 1.00 90.12 92 HIS A N 1
ATOM 680 C CA . HIS A 1 92 ? 8.769 -12.127 -15.713 1.00 90.12 92 HIS A CA 1
ATOM 681 C C . HIS A 1 92 ? 8.687 -10.939 -16.678 1.00 90.12 92 HIS A C 1
ATOM 683 O O . HIS A 1 92 ? 8.870 -11.130 -17.877 1.00 90.12 92 HIS A O 1
ATOM 689 N N . ALA A 1 93 ? 8.475 -9.715 -16.182 1.00 91.69 93 ALA A N 1
ATOM 690 C CA . ALA A 1 93 ? 8.454 -8.515 -17.020 1.00 91.69 93 ALA A CA 1
ATOM 691 C C . ALA A 1 93 ? 9.787 -8.317 -17.763 1.00 91.69 93 ALA A C 1
ATOM 693 O O . ALA A 1 93 ? 9.802 -8.063 -18.970 1.00 91.69 93 ALA A O 1
ATOM 694 N N . LEU A 1 94 ? 10.911 -8.529 -17.072 1.00 91.62 94 LEU A N 1
ATOM 695 C CA . LEU A 1 94 ? 12.241 -8.516 -17.684 1.00 91.62 94 LEU A CA 1
ATOM 696 C C . LEU A 1 94 ? 12.427 -9.655 -18.699 1.00 91.62 94 LEU A C 1
ATOM 698 O O . LEU A 1 94 ? 13.074 -9.461 -19.727 1.00 91.62 94 LEU A O 1
ATOM 702 N N . GLY A 1 95 ? 11.849 -10.831 -18.450 1.00 90.06 95 GLY A N 1
ATOM 703 C CA . GLY A 1 95 ? 11.828 -11.951 -19.392 1.00 90.06 95 GLY A CA 1
ATOM 704 C C . GLY A 1 95 ? 11.067 -11.622 -20.678 1.00 90.06 95 GLY A C 1
ATOM 705 O O . GLY A 1 95 ? 11.588 -11.848 -21.770 1.00 90.06 95 GLY A O 1
ATOM 706 N N . CYS A 1 96 ? 9.882 -11.013 -20.566 1.00 87.88 96 CYS A N 1
ATOM 707 C CA . CYS A 1 96 ? 9.100 -10.545 -21.713 1.00 87.88 96 CYS A CA 1
ATOM 708 C C . CYS A 1 96 ? 9.861 -9.502 -22.540 1.00 87.88 96 CYS A C 1
ATOM 710 O O . CYS A 1 96 ? 9.826 -9.541 -23.769 1.00 87.88 96 CYS A O 1
ATOM 712 N N . LEU A 1 97 ? 10.572 -8.592 -21.872 1.00 91.00 97 LEU A N 1
ATOM 713 C CA . LEU A 1 97 ? 11.412 -7.586 -22.515 1.00 91.00 97 LEU A CA 1
ATOM 714 C C . LEU A 1 97 ? 12.579 -8.233 -23.285 1.00 91.00 97 LEU A C 1
ATOM 716 O O . LEU A 1 97 ? 12.798 -7.930 -24.458 1.00 91.00 97 LEU A O 1
ATOM 720 N N . ARG A 1 98 ? 13.282 -9.190 -22.664 1.00 91.50 98 ARG A N 1
ATOM 721 C CA . ARG A 1 98 ? 14.381 -9.937 -23.306 1.00 91.50 98 ARG A CA 1
ATOM 722 C C . ARG A 1 98 ? 13.915 -10.748 -24.511 1.00 91.50 98 ARG A C 1
ATOM 724 O O . ARG A 1 98 ? 14.612 -10.777 -25.520 1.00 91.50 98 ARG A O 1
ATOM 731 N N . ALA A 1 99 ? 12.731 -11.356 -24.441 1.00 89.44 99 ALA A N 1
ATOM 732 C CA . ALA A 1 99 ? 12.141 -12.089 -25.564 1.00 89.44 99 ALA A CA 1
ATOM 733 C C . ALA A 1 99 ? 11.872 -11.194 -26.790 1.00 89.44 99 ALA A C 1
ATOM 735 O O . ALA A 1 99 ? 11.821 -11.687 -27.912 1.00 89.44 99 ALA A O 1
ATOM 736 N N . ARG A 1 100 ? 11.751 -9.874 -26.589 1.00 88.38 100 ARG A N 1
ATOM 737 C CA . ARG A 1 100 ? 11.623 -8.863 -27.653 1.00 88.38 100 ARG A CA 1
ATOM 738 C C . ARG A 1 100 ? 12.973 -8.301 -28.125 1.00 88.38 100 ARG A C 1
ATOM 740 O O . ARG A 1 100 ? 12.999 -7.360 -28.909 1.00 88.38 100 ARG A O 1
ATOM 747 N N . GLY A 1 101 ? 14.090 -8.863 -27.657 1.00 89.00 101 GLY A N 1
ATOM 748 C CA . GLY A 1 101 ? 15.446 -8.490 -28.070 1.00 89.00 101 GLY A CA 1
ATOM 749 C C . GLY A 1 101 ? 16.097 -7.371 -27.252 1.00 89.00 101 GLY A C 1
ATOM 750 O O . GLY A 1 101 ? 17.245 -7.014 -27.524 1.00 89.00 101 GLY A O 1
ATOM 751 N N . ALA A 1 102 ? 15.421 -6.829 -26.237 1.00 87.62 102 ALA A N 1
ATOM 752 C CA . ALA A 1 102 ? 15.995 -5.791 -25.387 1.00 87.62 102 ALA A CA 1
ATOM 753 C C . ALA A 1 102 ? 17.009 -6.372 -24.383 1.00 87.62 102 ALA A C 1
ATOM 755 O O . ALA A 1 102 ? 16.781 -7.398 -23.738 1.00 87.62 102 ALA A O 1
ATOM 756 N N . ARG A 1 103 ? 18.165 -5.705 -24.269 1.00 83.69 103 ARG A N 1
ATOM 757 C CA . ARG A 1 103 ? 19.308 -6.151 -23.448 1.00 83.69 103 ARG A CA 1
ATOM 758 C C . ARG A 1 103 ? 19.355 -5.503 -22.067 1.00 83.69 103 ARG A C 1
ATOM 760 O O . ARG A 1 103 ? 19.953 -6.064 -21.153 1.00 83.69 103 ARG A O 1
ATOM 767 N N . THR A 1 104 ? 18.722 -4.346 -21.916 1.00 87.44 104 THR A N 1
ATOM 768 C CA . THR A 1 104 ? 18.710 -3.551 -20.686 1.00 87.44 104 THR A CA 1
ATOM 769 C C . THR A 1 104 ? 17.273 -3.234 -20.277 1.00 87.44 104 THR A C 1
ATOM 771 O O . THR A 1 104 ? 16.414 -3.124 -21.153 1.00 87.44 104 THR A O 1
ATOM 774 N N . PRO A 1 105 ? 16.988 -3.083 -18.972 1.00 88.00 105 PRO A N 1
ATOM 775 C CA . PRO A 1 105 ? 15.701 -2.570 -18.513 1.00 88.00 105 PRO A CA 1
ATOM 776 C C . PRO A 1 105 ? 15.410 -1.181 -19.106 1.00 88.00 105 PRO A C 1
ATOM 778 O O . PRO A 1 105 ? 16.356 -0.417 -19.323 1.00 88.00 105 PRO A O 1
ATOM 781 N N . PRO A 1 106 ? 14.134 -0.839 -19.352 1.00 92.31 106 PRO A N 1
ATOM 782 C CA . PRO A 1 106 ? 13.763 0.490 -19.809 1.00 92.31 106 PRO A CA 1
ATOM 783 C C . PRO A 1 106 ? 14.014 1.528 -18.713 1.00 92.31 106 PRO A C 1
ATOM 785 O O . PRO A 1 106 ? 14.017 1.210 -17.520 1.00 92.31 106 PRO A O 1
ATOM 788 N N . ASP A 1 107 ? 14.184 2.781 -19.131 1.00 92.00 107 ASP A N 1
ATOM 789 C CA . ASP A 1 107 ? 14.332 3.905 -18.211 1.00 92.00 107 ASP A CA 1
ATOM 790 C C . ASP A 1 107 ? 13.111 4.005 -17.266 1.00 92.00 107 ASP A C 1
ATOM 792 O O . ASP A 1 107 ? 11.974 3.927 -17.745 1.00 92.00 107 ASP A O 1
ATOM 796 N N . PRO A 1 108 ? 13.305 4.187 -15.946 1.00 90.81 108 PRO A N 1
ATOM 797 C CA . PRO A 1 108 ? 12.226 4.335 -14.965 1.00 90.81 108 PRO A CA 1
ATOM 798 C C . PRO A 1 108 ? 11.175 5.414 -15.251 1.00 90.81 108 PRO A C 1
ATOM 800 O O . PRO A 1 108 ? 10.063 5.320 -14.730 1.00 90.81 108 PRO A O 1
ATOM 803 N N . GLY A 1 109 ? 11.507 6.442 -16.034 1.00 90.62 109 GLY A N 1
ATOM 804 C CA . GLY A 1 109 ? 10.587 7.494 -16.469 1.00 90.62 109 GLY A CA 1
ATOM 805 C C . GLY A 1 109 ? 9.916 7.221 -17.818 1.00 90.62 109 GLY A C 1
ATOM 806 O O . GLY A 1 109 ? 9.105 8.024 -18.281 1.00 90.62 109 GLY A O 1
ATOM 807 N N . SER A 1 110 ? 10.224 6.098 -18.468 1.00 93.81 110 SER A N 1
ATOM 808 C CA . SER A 1 110 ? 9.682 5.757 -19.785 1.00 93.81 110 SER A CA 1
ATOM 809 C C . SER A 1 110 ? 8.286 5.128 -19.721 1.00 93.81 110 SER A C 1
ATOM 811 O O . SER A 1 110 ? 7.909 4.436 -18.772 1.00 93.81 110 SER A O 1
ATOM 813 N N . GLY A 1 111 ? 7.517 5.306 -20.800 1.00 93.56 111 GLY A N 1
ATOM 814 C CA . GLY A 1 111 ? 6.227 4.632 -20.968 1.00 93.56 111 GLY A CA 1
ATOM 815 C C . GLY A 1 111 ? 6.348 3.105 -21.034 1.00 93.56 111 GLY A C 1
ATOM 816 O O . GLY A 1 111 ? 5.454 2.408 -20.563 1.00 93.56 111 GLY A O 1
ATOM 817 N N . GLU A 1 112 ? 7.458 2.572 -21.552 1.00 94.00 112 GLU A N 1
ATOM 818 C CA . GLU A 1 112 ? 7.710 1.127 -21.584 1.00 94.00 112 GLU A CA 1
ATOM 819 C C . GLU A 1 112 ? 7.857 0.546 -20.173 1.00 94.00 112 GLU A C 1
ATOM 821 O O . GLU A 1 112 ? 7.230 -0.470 -19.862 1.00 94.00 112 GLU A O 1
ATOM 826 N N . PHE A 1 113 ? 8.603 1.226 -19.292 1.00 95.50 113 PHE A N 1
ATOM 827 C CA . PHE A 1 113 ? 8.691 0.843 -17.882 1.00 95.50 113 PHE A CA 1
ATOM 828 C C . PHE A 1 113 ? 7.308 0.843 -17.227 1.00 95.50 113 PHE A C 1
ATOM 830 O O . PHE A 1 113 ? 6.945 -0.121 -16.553 1.00 95.50 113 PHE A O 1
ATOM 837 N N . LEU A 1 114 ? 6.507 1.889 -17.465 1.00 95.62 114 LEU A N 1
ATOM 838 C CA . LEU A 1 114 ? 5.149 1.973 -16.932 1.00 95.62 114 LEU A CA 1
ATOM 839 C C . LEU A 1 114 ? 4.280 0.798 -17.402 1.00 95.62 114 LEU A C 1
ATOM 841 O O . LEU A 1 114 ? 3.615 0.176 -16.579 1.00 95.62 114 LEU A O 1
ATOM 845 N N . LEU A 1 115 ? 4.294 0.465 -18.694 1.00 95.19 115 LEU A N 1
ATOM 846 C CA . LEU A 1 115 ? 3.499 -0.639 -19.244 1.00 95.19 115 LEU A CA 1
ATOM 847 C C . LEU A 1 115 ? 3.887 -1.996 -18.643 1.00 95.19 115 LEU A C 1
ATOM 849 O O . LEU A 1 115 ? 3.009 -2.782 -18.287 1.00 95.19 115 LEU A O 1
ATOM 853 N N . LEU A 1 116 ? 5.186 -2.260 -18.482 1.00 95.44 116 LEU A N 1
ATOM 854 C CA . LEU A 1 116 ? 5.665 -3.478 -17.824 1.00 95.44 116 LEU A CA 1
ATOM 855 C C . LEU A 1 116 ? 5.257 -3.519 -16.346 1.00 95.44 116 LEU A C 1
ATOM 857 O O . LEU A 1 116 ? 4.837 -4.564 -15.850 1.00 95.44 116 LEU A O 1
ATOM 861 N N . LEU A 1 117 ? 5.295 -2.373 -15.665 1.00 95.81 117 LEU A N 1
ATOM 862 C CA . LEU A 1 117 ? 4.846 -2.262 -14.282 1.00 95.81 117 LEU A CA 1
ATOM 863 C C . LEU A 1 117 ? 3.332 -2.512 -14.144 1.00 95.81 117 LEU A C 1
ATOM 865 O O . LEU A 1 117 ? 2.902 -3.123 -13.166 1.00 95.81 117 LEU A O 1
ATOM 869 N N . TYR A 1 118 ? 2.523 -2.097 -15.126 1.00 97.06 118 TYR A N 1
ATOM 870 C CA . TYR A 1 118 ? 1.096 -2.434 -15.199 1.00 97.06 118 TYR A CA 1
ATOM 871 C C . TYR A 1 118 ? 0.859 -3.933 -15.395 1.00 97.06 118 TYR A C 1
ATOM 873 O O . TYR A 1 118 ? -0.020 -4.485 -14.737 1.00 97.06 118 TYR A O 1
ATOM 881 N N . ALA A 1 119 ? 1.650 -4.596 -16.240 1.00 94.94 119 ALA A N 1
ATOM 882 C CA . ALA A 1 119 ? 1.551 -6.043 -16.429 1.00 94.94 119 ALA A CA 1
ATOM 883 C C . ALA A 1 119 ? 1.867 -6.809 -15.130 1.00 94.94 119 ALA A C 1
ATOM 885 O O . ALA A 1 119 ? 1.180 -7.771 -14.784 1.00 94.94 119 ALA A O 1
ATOM 886 N N . ASP A 1 120 ? 2.868 -6.360 -14.367 1.00 95.88 120 ASP A N 1
ATOM 887 C CA . ASP A 1 120 ? 3.153 -6.923 -13.044 1.00 95.88 120 ASP A CA 1
ATOM 888 C C . ASP A 1 120 ? 2.025 -6.641 -12.040 1.00 95.88 120 ASP A C 1
ATOM 890 O O . ASP A 1 120 ? 1.630 -7.538 -11.289 1.00 95.88 120 ASP A O 1
ATOM 894 N N . ALA A 1 121 ? 1.459 -5.429 -12.052 1.00 97.06 121 ALA A N 1
ATOM 895 C CA . ALA A 1 121 ? 0.327 -5.068 -11.200 1.00 97.06 121 ALA A CA 1
ATOM 896 C C . ALA A 1 121 ? -0.902 -5.945 -11.485 1.00 97.06 121 ALA A C 1
ATOM 898 O O . ALA A 1 121 ? -1.534 -6.442 -10.554 1.00 97.06 121 ALA A O 1
ATOM 899 N N . GLU A 1 122 ? -1.213 -6.177 -12.761 1.00 97.25 122 GLU A N 1
ATOM 900 C CA . GLU A 1 122 ? -2.326 -7.021 -13.204 1.00 97.25 122 GLU A CA 1
ATOM 901 C C . GLU A 1 122 ? -2.163 -8.464 -12.722 1.00 97.25 122 GLU A C 1
ATOM 903 O O . GLU A 1 122 ? -3.062 -9.014 -12.086 1.00 97.25 122 GLU A O 1
ATOM 908 N N . ARG A 1 123 ? -0.971 -9.045 -12.915 1.00 96.69 123 ARG A N 1
ATOM 909 C CA . ARG A 1 123 ? -0.628 -10.390 -12.420 1.00 96.69 123 ARG A CA 1
ATOM 910 C C . ARG A 1 123 ? -0.680 -10.508 -10.898 1.00 96.69 123 ARG A C 1
ATOM 912 O O . ARG A 1 123 ? -0.785 -11.615 -10.380 1.00 96.69 123 ARG A O 1
ATOM 919 N N . THR A 1 124 ? -0.596 -9.389 -10.183 1.00 97.31 124 THR A N 1
ATOM 920 C CA . THR A 1 124 ? -0.651 -9.345 -8.717 1.00 97.31 124 THR A CA 1
ATOM 921 C C . THR A 1 124 ? -2.087 -9.339 -8.190 1.00 97.31 124 THR A C 1
ATOM 923 O O . THR A 1 124 ? -2.307 -9.754 -7.056 1.00 97.31 124 THR A O 1
ATOM 926 N N . LEU A 1 125 ? -3.085 -8.942 -8.990 1.00 97.88 125 LEU A N 1
ATOM 927 C CA . LEU A 1 125 ? -4.481 -8.845 -8.538 1.00 97.88 125 LEU A CA 1
ATOM 928 C C . LEU A 1 125 ? -5.062 -10.150 -7.961 1.00 97.88 125 LEU A C 1
ATOM 930 O O . LEU A 1 125 ? -5.722 -10.052 -6.926 1.00 97.88 125 LEU A O 1
ATOM 934 N N . PRO A 1 126 ? -4.814 -11.348 -8.533 1.00 97.88 126 PRO A N 1
ATOM 935 C CA . PRO A 1 126 ? -5.280 -12.599 -7.933 1.00 97.88 126 PRO A CA 1
ATOM 936 C C . PRO A 1 126 ? -4.711 -12.819 -6.525 1.00 97.88 126 PRO A C 1
ATOM 938 O O . PRO A 1 126 ? -5.463 -13.093 -5.601 1.00 97.88 126 PRO A O 1
ATOM 941 N N . PHE A 1 127 ? -3.413 -12.570 -6.321 1.00 97.81 127 PHE A N 1
ATOM 942 C CA . PHE A 1 127 ? -2.781 -12.676 -5.000 1.00 97.81 127 PHE A CA 1
ATOM 943 C C . PHE A 1 127 ? -3.364 -11.676 -3.994 1.00 97.81 127 PHE A C 1
ATOM 945 O O . PHE A 1 127 ? -3.497 -11.983 -2.812 1.00 97.81 127 PHE A O 1
ATOM 952 N N . VAL A 1 128 ? -3.719 -10.472 -4.453 1.00 97.56 128 VAL A N 1
ATOM 953 C CA . VAL A 1 128 ? -4.365 -9.451 -3.614 1.00 97.56 128 VAL A CA 1
ATOM 954 C C . VAL A 1 128 ? -5.785 -9.878 -3.228 1.00 97.56 128 VAL A C 1
ATOM 956 O O . VAL A 1 128 ? -6.198 -9.647 -2.093 1.00 97.56 128 VAL A O 1
ATOM 959 N N . ALA A 1 129 ? -6.527 -10.518 -4.137 1.00 98.00 129 ALA A N 1
ATOM 960 C CA . ALA A 1 129 ? -7.843 -11.082 -3.841 1.00 98.00 129 ALA A CA 1
ATOM 961 C C . ALA A 1 129 ? -7.754 -12.252 -2.848 1.00 98.00 129 ALA A C 1
ATOM 963 O O . ALA A 1 129 ? -8.499 -12.266 -1.871 1.00 98.00 129 ALA A O 1
ATOM 964 N N . ASP A 1 130 ? -6.786 -13.151 -3.024 1.00 97.88 130 ASP A N 1
ATOM 965 C CA . ASP A 1 130 ? -6.546 -14.253 -2.088 1.00 97.88 130 ASP A CA 1
ATOM 966 C C . ASP A 1 130 ? -6.166 -13.735 -0.695 1.00 97.88 130 ASP A C 1
ATOM 968 O O . ASP A 1 130 ? -6.670 -14.225 0.315 1.00 97.88 130 ASP A O 1
ATOM 972 N N . LEU A 1 131 ? -5.296 -12.719 -0.620 1.00 97.69 131 LEU A N 1
ATOM 973 C CA . LEU A 1 131 ? -4.945 -12.066 0.643 1.00 97.69 131 LEU A CA 1
ATOM 974 C C . LEU A 1 131 ? -6.177 -11.452 1.312 1.00 97.69 131 LEU A C 1
ATOM 976 O O . LEU A 1 131 ? -6.359 -11.616 2.518 1.00 97.69 131 LEU A O 1
ATOM 980 N N . ARG A 1 132 ? -7.025 -10.757 0.542 1.00 97.62 132 ARG A N 1
ATOM 981 C CA . ARG A 1 132 ? -8.288 -10.204 1.042 1.00 97.62 132 ARG A CA 1
ATOM 982 C C . ARG A 1 132 ? -9.121 -11.300 1.696 1.00 97.62 132 ARG A C 1
ATOM 984 O O . ARG A 1 132 ? -9.562 -11.105 2.823 1.00 97.62 132 ARG A O 1
ATOM 991 N N . ASP A 1 133 ? -9.324 -12.422 1.016 1.00 97.25 133 ASP A N 1
ATOM 992 C CA . ASP A 1 133 ? -10.207 -13.484 1.502 1.00 97.25 133 ASP A CA 1
ATOM 993 C C . ASP A 1 133 ? -9.664 -14.140 2.773 1.00 97.25 133 ASP A C 1
ATOM 995 O O . ASP A 1 133 ? -10.401 -14.245 3.752 1.00 97.25 133 ASP A O 1
ATOM 999 N N . ARG A 1 134 ? -8.358 -14.438 2.826 1.00 96.19 134 ARG A N 1
ATOM 1000 C CA . ARG A 1 134 ? -7.704 -14.968 4.038 1.00 96.19 134 ARG A CA 1
ATOM 1001 C C . ARG A 1 134 ? -7.809 -14.015 5.231 1.00 96.19 134 ARG A C 1
ATOM 1003 O O . ARG A 1 134 ? -8.057 -14.446 6.354 1.00 96.19 134 ARG A O 1
ATOM 1010 N N . VAL A 1 135 ? -7.625 -12.713 5.003 1.00 96.12 135 VAL A N 1
ATOM 1011 C CA . VAL A 1 135 ? -7.755 -11.702 6.065 1.00 96.12 135 VAL A CA 1
ATOM 1012 C C . VAL A 1 135 ? -9.206 -11.591 6.531 1.00 96.12 135 VAL A C 1
ATOM 1014 O O . VAL A 1 135 ? -9.450 -11.532 7.733 1.00 96.12 135 VAL A O 1
ATOM 1017 N N . LEU A 1 136 ? -10.178 -11.588 5.614 1.00 95.81 136 LEU A N 1
ATOM 1018 C CA . LEU A 1 136 ? -11.595 -11.527 5.978 1.00 95.81 136 LEU A CA 1
ATOM 1019 C C . LEU A 1 136 ? -12.050 -12.768 6.746 1.00 95.81 136 LEU A C 1
ATOM 1021 O O . LEU A 1 136 ? -12.820 -12.625 7.692 1.00 95.81 136 LEU A O 1
ATOM 1025 N N . GLU A 1 137 ? -11.571 -13.951 6.366 1.00 94.06 137 GLU A N 1
ATOM 1026 C CA . GLU A 1 137 ? -11.832 -15.198 7.084 1.00 94.06 137 GLU A CA 1
ATOM 1027 C C . GLU A 1 137 ? -11.290 -15.139 8.516 1.00 94.06 137 GLU A C 1
ATOM 1029 O O . GLU A 1 137 ? -12.006 -15.484 9.452 1.00 94.06 137 GLU A O 1
ATOM 1034 N N . ALA A 1 138 ? -10.072 -14.626 8.709 1.00 92.00 138 ALA A N 1
ATOM 1035 C CA . ALA A 1 138 ? -9.485 -14.479 10.038 1.00 92.00 138 ALA A CA 1
ATOM 1036 C C . ALA A 1 138 ? -10.221 -13.436 10.904 1.00 92.00 138 ALA A C 1
ATOM 1038 O O . ALA A 1 138 ? -10.452 -13.665 12.091 1.00 92.00 138 ALA A O 1
ATOM 1039 N N . VAL A 1 139 ? -10.592 -12.291 10.321 1.00 92.12 139 VAL A N 1
ATOM 1040 C CA . VAL A 1 139 ? -11.102 -11.124 11.065 1.00 92.12 139 VAL A CA 1
ATOM 1041 C C . VAL A 1 139 ? -12.598 -11.198 11.356 1.00 92.12 139 VAL A C 1
ATOM 1043 O O . VAL A 1 139 ? -13.019 -10.778 12.429 1.00 92.12 139 VAL A O 1
ATOM 1046 N N . ASN A 1 140 ? -13.421 -11.729 10.446 1.00 90.56 140 ASN A N 1
ATOM 1047 C CA . ASN A 1 140 ? -14.883 -11.755 10.618 1.00 90.56 140 ASN A CA 1
ATOM 1048 C C . ASN A 1 140 ? -15.372 -12.866 11.568 1.00 90.56 140 ASN A C 1
ATOM 1050 O O . ASN A 1 140 ? -16.541 -13.260 11.541 1.00 90.56 140 ASN A O 1
ATOM 1054 N N . THR A 1 141 ? -14.487 -13.358 12.431 1.00 78.94 141 THR A N 1
ATOM 1055 C CA . THR A 1 141 ? -14.807 -14.266 13.530 1.00 78.94 141 THR A CA 1
ATOM 1056 C C . THR A 1 141 ? -14.929 -13.463 14.834 1.00 78.94 141 THR A C 1
ATOM 1058 O O . THR A 1 141 ? -14.269 -12.446 15.022 1.00 78.94 141 THR A O 1
ATOM 1061 N N . GLY A 1 142 ? -15.822 -13.859 15.748 1.00 66.31 142 GLY A N 1
ATOM 1062 C CA . GLY A 1 142 ? -15.885 -13.236 17.083 1.00 66.31 142 GLY A CA 1
ATOM 1063 C C . GLY A 1 142 ? -16.589 -11.872 17.191 1.00 66.31 142 GLY A C 1
ATOM 1064 O O . GLY A 1 142 ? -16.324 -11.130 18.130 1.00 66.31 142 GLY A O 1
ATOM 1065 N N . GLY A 1 143 ? -17.511 -11.536 16.278 1.00 70.81 143 GLY A N 1
ATOM 1066 C CA . GLY A 1 143 ? -18.406 -10.371 16.427 1.00 70.81 143 GLY A CA 1
ATOM 1067 C C . GLY A 1 143 ? -17.871 -9.040 15.888 1.00 70.81 143 GLY A C 1
ATOM 1068 O O . GLY A 1 143 ? -18.577 -8.038 15.956 1.00 70.81 143 GLY A O 1
ATOM 1069 N N . VAL A 1 144 ? -16.672 -9.039 15.308 1.00 81.31 144 VAL A N 1
ATOM 1070 C CA . VAL A 1 144 ? -16.063 -7.896 14.617 1.00 81.31 144 VAL A CA 1
ATOM 1071 C C . VAL A 1 144 ? -16.407 -7.960 13.123 1.00 81.31 144 VAL A C 1
ATOM 1073 O O . VAL A 1 144 ? -16.439 -9.056 12.558 1.00 81.31 144 VAL A O 1
ATOM 1076 N N . ARG A 1 145 ? -16.692 -6.822 12.464 1.00 87.12 145 ARG A N 1
ATOM 1077 C CA . ARG A 1 145 ? -16.991 -6.802 11.019 1.00 87.12 145 ARG A CA 1
ATOM 1078 C C . ARG A 1 145 ? -16.012 -5.950 10.222 1.00 87.12 145 ARG A C 1
ATOM 1080 O O . ARG A 1 145 ? -15.806 -4.762 10.467 1.00 87.12 145 ARG A O 1
ATOM 1087 N N . CYS A 1 146 ? -15.498 -6.558 9.164 1.00 93.12 146 CYS A N 1
ATOM 1088 C CA . CYS A 1 146 ? -14.657 -5.933 8.163 1.00 93.12 146 CYS A CA 1
ATOM 1089 C C . CYS A 1 146 ? -15.136 -6.309 6.754 1.00 93.12 146 CYS A C 1
ATOM 1091 O O . CYS A 1 146 ? -15.560 -7.440 6.493 1.00 93.12 146 CYS A O 1
ATOM 1093 N N . ARG A 1 147 ? -15.059 -5.358 5.822 1.00 95.06 147 ARG A N 1
ATOM 1094 C CA . ARG A 1 147 ? -15.282 -5.585 4.388 1.00 95.06 147 ARG A CA 1
ATOM 1095 C C . ARG A 1 147 ? -14.004 -5.312 3.617 1.00 95.06 147 ARG A C 1
ATOM 1097 O O . ARG A 1 147 ? -13.395 -4.266 3.792 1.00 95.06 147 ARG A O 1
ATOM 1104 N N . GLY A 1 148 ? -13.629 -6.221 2.727 1.00 95.50 148 GLY A N 1
ATOM 1105 C CA . GLY A 1 148 ? -12.459 -6.077 1.867 1.00 95.50 148 GLY A CA 1
ATOM 1106 C C . GLY A 1 148 ? -12.869 -5.819 0.421 1.00 95.50 148 GLY A C 1
ATOM 1107 O O . GLY A 1 148 ? -13.725 -6.518 -0.113 1.00 95.50 148 GLY A O 1
ATOM 1108 N N . THR A 1 149 ? -12.246 -4.844 -0.235 1.00 96.81 149 THR A N 1
ATOM 1109 C CA . THR A 1 149 ? -12.461 -4.542 -1.657 1.00 96.81 149 THR A CA 1
ATOM 1110 C C . THR A 1 149 ? -11.124 -4.452 -2.377 1.00 96.81 149 THR A C 1
ATOM 1112 O O . THR A 1 149 ? -10.270 -3.647 -2.007 1.00 96.81 149 THR A O 1
ATOM 1115 N N . VAL A 1 150 ? -10.950 -5.237 -3.440 1.00 97.12 150 VAL A N 1
ATOM 1116 C CA . VAL A 1 150 ? -9.832 -5.070 -4.377 1.00 97.12 150 VAL A CA 1
ATOM 1117 C C . VAL A 1 150 ? -10.266 -4.066 -5.434 1.00 97.12 150 VAL A C 1
ATOM 1119 O O . VAL A 1 150 ? -11.285 -4.260 -6.095 1.00 97.12 150 VAL A O 1
ATOM 1122 N N . ALA A 1 151 ? -9.533 -2.963 -5.568 1.00 95.06 151 ALA A N 1
ATOM 1123 C CA . ALA A 1 151 ? -9.860 -1.967 -6.576 1.00 95.06 151 ALA A CA 1
ATOM 1124 C C . ALA A 1 151 ? -9.315 -2.399 -7.946 1.00 95.06 151 ALA A C 1
ATOM 1126 O O . ALA A 1 151 ? -8.266 -3.046 -8.010 1.00 95.06 151 ALA A O 1
ATOM 1127 N N . PRO A 1 152 ? -9.941 -1.956 -9.050 1.00 96.06 152 PRO A N 1
ATOM 1128 C CA . PRO A 1 152 ? -9.315 -2.031 -10.361 1.00 96.06 152 PRO A CA 1
ATOM 1129 C C . PRO A 1 152 ? -7.953 -1.331 -10.359 1.00 96.06 152 PRO A C 1
ATOM 1131 O O . PRO A 1 152 ? -7.706 -0.416 -9.552 1.00 96.06 152 PRO A O 1
ATOM 1134 N N . LEU A 1 153 ? -7.102 -1.715 -11.315 1.00 97.25 153 LEU A N 1
ATOM 1135 C CA . LEU A 1 153 ? -5.833 -1.032 -11.537 1.00 97.25 153 LEU A CA 1
ATOM 1136 C C . LEU A 1 153 ? -6.062 0.472 -11.650 1.00 97.25 153 LEU A C 1
ATOM 1138 O O . LEU A 1 153 ? -7.033 0.943 -12.255 1.00 97.25 153 LEU A O 1
ATOM 1142 N N . LYS A 1 154 ? -5.157 1.249 -11.054 1.00 95.31 154 LYS A N 1
ATOM 1143 C CA . LYS A 1 154 ? -5.197 2.703 -11.198 1.00 95.31 154 LYS A CA 1
ATOM 1144 C C . LYS A 1 154 ? -5.226 3.051 -12.688 1.00 95.31 154 LYS A C 1
ATOM 1146 O O . LYS A 1 154 ? -4.404 2.563 -13.449 1.00 95.31 154 LYS A O 1
ATOM 1151 N N . ALA A 1 155 ? -6.130 3.937 -13.099 1.00 95.38 155 ALA A N 1
ATOM 1152 C CA . ALA A 1 155 ? -6.176 4.397 -14.483 1.00 95.38 155 ALA A CA 1
ATOM 1153 C C . ALA A 1 155 ? -4.849 5.064 -14.895 1.00 95.38 155 ALA A C 1
ATOM 1155 O O . ALA A 1 155 ? -4.306 5.874 -14.136 1.00 95.38 155 ALA A O 1
ATOM 1156 N N . VAL A 1 156 ? -4.365 4.771 -16.106 1.00 94.62 156 VAL A N 1
ATOM 1157 C CA . VAL A 1 156 ? -3.080 5.274 -16.633 1.00 94.62 156 VAL A CA 1
ATOM 1158 C C . VAL A 1 156 ? -2.940 6.798 -16.508 1.00 94.62 156 VAL A C 1
ATOM 1160 O O . VAL A 1 156 ? -1.936 7.239 -15.944 1.00 94.62 156 VAL A O 1
ATOM 1163 N N . PRO A 1 157 ? -3.939 7.631 -16.880 1.00 94.75 157 PRO A N 1
ATOM 1164 C CA . PRO A 1 157 ? -3.818 9.084 -16.724 1.00 94.75 157 PRO A CA 1
ATOM 1165 C C . PRO A 1 157 ? -3.603 9.518 -15.267 1.00 94.75 157 PRO A C 1
ATOM 1167 O O . PRO A 1 157 ? -2.862 10.461 -14.989 1.00 94.75 157 PRO A O 1
ATOM 1170 N N . CYS A 1 158 ? -4.206 8.808 -14.308 1.00 91.44 158 CYS A N 1
ATOM 1171 C CA . CYS A 1 158 ? -4.018 9.076 -12.884 1.00 91.44 158 CYS A CA 1
ATOM 1172 C C . CYS A 1 158 ? -2.623 8.667 -12.398 1.00 91.44 158 CYS A C 1
ATOM 1174 O O . CYS A 1 158 ? -2.057 9.374 -11.564 1.00 91.44 158 CYS A O 1
ATOM 1176 N N . ALA A 1 159 ? -2.078 7.552 -12.891 1.00 92.81 159 ALA A N 1
ATOM 1177 C CA . ALA A 1 159 ? -0.727 7.101 -12.563 1.00 92.81 159 ALA A CA 1
ATOM 1178 C C . ALA A 1 159 ? 0.332 8.067 -13.114 1.00 92.81 159 ALA A C 1
ATOM 1180 O O . ALA A 1 159 ? 1.181 8.531 -12.354 1.00 92.81 159 ALA A O 1
ATOM 1181 N N . VAL A 1 160 ? 0.208 8.458 -14.386 1.00 91.69 160 VAL A N 1
ATOM 1182 C CA . VAL A 1 160 ? 1.100 9.427 -15.043 1.00 91.69 160 VAL A CA 1
ATOM 1183 C C . VAL A 1 160 ? 1.057 10.778 -14.337 1.00 91.69 160 VAL A C 1
ATOM 1185 O O . VAL A 1 160 ? 2.097 11.293 -13.932 1.00 91.69 160 VAL A O 1
ATOM 1188 N N . ARG A 1 161 ? -0.140 11.324 -14.082 1.00 88.94 161 ARG A N 1
ATOM 1189 C CA . ARG A 1 161 ? -0.291 12.588 -13.343 1.00 88.94 161 ARG A CA 1
ATOM 1190 C C . ARG A 1 161 ? 0.337 12.520 -11.950 1.00 88.94 161 ARG A C 1
ATOM 1192 O O . ARG A 1 161 ? 0.948 13.491 -11.511 1.00 88.94 161 ARG A O 1
ATOM 1199 N N . LYS A 1 162 ? 0.198 11.389 -11.247 1.00 84.50 162 LYS A N 1
ATOM 1200 C CA . LYS A 1 162 ? 0.812 11.194 -9.926 1.00 84.50 162 LYS A CA 1
ATOM 1201 C C . LYS A 1 162 ? 2.339 11.157 -10.026 1.00 84.50 162 LYS A C 1
ATOM 1203 O O . LYS A 1 162 ? 2.993 11.818 -9.227 1.00 84.50 162 LYS A O 1
ATOM 1208 N N . ALA A 1 163 ? 2.890 10.434 -10.998 1.00 83.69 163 ALA A N 1
ATOM 1209 C CA . ALA A 1 163 ? 4.331 10.339 -11.201 1.00 83.69 163 ALA A CA 1
ATOM 1210 C C . ALA A 1 163 ? 4.951 11.684 -11.593 1.00 83.69 163 ALA A C 1
ATOM 1212 O O . ALA A 1 163 ? 5.898 12.124 -10.948 1.00 83.69 163 ALA A O 1
ATOM 1213 N N . LEU A 1 164 ? 4.378 12.389 -12.570 1.00 81.06 164 LEU A N 1
ATOM 1214 C CA . LEU A 1 164 ? 4.864 13.706 -12.992 1.00 81.06 164 LEU A CA 1
ATOM 1215 C C . LEU A 1 164 ? 4.732 14.747 -11.876 1.00 81.06 164 LEU A C 1
ATOM 1217 O O . LEU A 1 164 ? 5.678 15.475 -11.598 1.00 81.06 164 LEU A O 1
ATOM 1221 N N . GLY A 1 165 ? 3.582 14.785 -11.194 1.00 70.75 165 GLY A N 1
ATOM 1222 C CA . GLY A 1 165 ? 3.310 15.801 -10.178 1.00 70.75 165 GLY A CA 1
ATOM 1223 C C . GLY A 1 165 ? 4.009 15.571 -8.836 1.00 70.75 165 GLY A C 1
ATOM 1224 O O . GLY A 1 165 ? 4.289 16.536 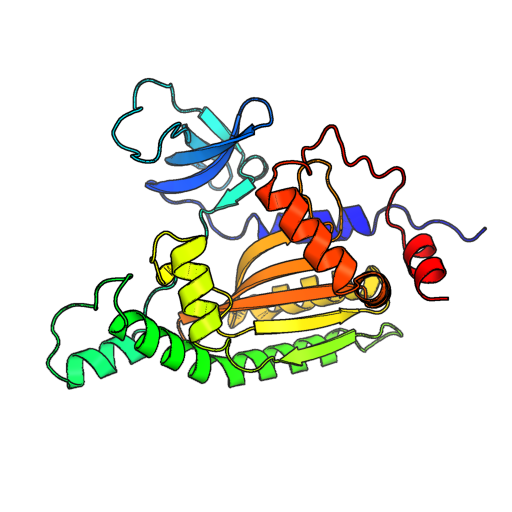-8.134 1.00 70.75 165 GLY A O 1
ATOM 1225 N N . ARG A 1 166 ? 4.268 14.315 -8.443 1.00 70.00 166 ARG A N 1
ATOM 1226 C CA . ARG A 1 166 ? 4.819 13.987 -7.109 1.00 70.00 166 ARG A CA 1
ATOM 1227 C C . ARG A 1 166 ? 6.173 13.293 -7.135 1.00 70.00 166 ARG A C 1
ATOM 1229 O O . ARG A 1 166 ? 6.893 13.371 -6.148 1.00 70.00 166 ARG A O 1
ATOM 1236 N N . PHE A 1 167 ? 6.509 12.601 -8.219 1.00 77.38 167 PHE A N 1
ATOM 1237 C CA . PHE A 1 167 ? 7.694 11.740 -8.307 1.00 77.38 167 PHE A CA 1
ATOM 1238 C C . PHE A 1 167 ? 8.649 12.162 -9.427 1.00 77.38 167 PHE A C 1
ATOM 1240 O O . PHE A 1 167 ? 9.505 11.378 -9.819 1.00 77.38 167 PHE A O 1
ATOM 1247 N N . ARG A 1 168 ? 8.503 13.391 -9.952 1.00 78.56 168 ARG A N 1
ATOM 1248 C CA . ARG A 1 168 ? 9.341 13.949 -11.030 1.00 78.56 168 ARG A CA 1
ATOM 1249 C C . ARG A 1 168 ? 9.433 13.030 -12.261 1.00 78.56 168 ARG A C 1
ATOM 1251 O O . ARG A 1 168 ? 10.454 12.985 -12.930 1.00 78.56 168 ARG A O 1
ATOM 1258 N N . GLY A 1 169 ? 8.363 12.286 -12.538 1.00 80.00 169 GLY A N 1
ATOM 1259 C CA . GLY A 1 169 ? 8.286 11.339 -13.652 1.00 80.00 169 GLY A CA 1
ATOM 1260 C C . GLY A 1 169 ? 8.809 9.931 -13.362 1.00 80.00 169 GLY A C 1
ATOM 1261 O O . GLY A 1 169 ? 8.620 9.065 -14.203 1.00 80.00 169 GLY A O 1
ATOM 1262 N N . ASP A 1 170 ? 9.380 9.650 -12.187 1.00 84.75 170 ASP A N 1
ATOM 1263 C CA . ASP A 1 170 ? 9.887 8.312 -11.857 1.00 84.75 170 ASP A CA 1
ATOM 1264 C C . ASP A 1 170 ? 8.750 7.345 -11.484 1.00 84.75 170 ASP A C 1
ATOM 1266 O O . ASP A 1 170 ? 8.147 7.429 -10.401 1.00 84.75 170 ASP A O 1
ATOM 1270 N N . PHE A 1 171 ? 8.471 6.387 -12.371 1.00 92.44 171 PHE A N 1
ATOM 1271 C CA . PHE A 1 171 ? 7.400 5.411 -12.183 1.00 92.44 171 PHE A CA 1
ATOM 1272 C C . PHE A 1 171 ? 7.714 4.340 -11.138 1.00 92.44 171 PHE A C 1
ATOM 1274 O O . PHE A 1 171 ? 6.777 3.710 -10.640 1.00 92.44 171 PHE A O 1
ATOM 1281 N N . ARG A 1 172 ? 8.970 4.173 -10.702 1.00 89.88 172 ARG A N 1
ATOM 1282 C CA . ARG A 1 172 ? 9.311 3.234 -9.615 1.00 89.88 172 ARG A CA 1
ATOM 1283 C C . ARG A 1 172 ? 8.631 3.603 -8.297 1.00 89.88 172 ARG A C 1
ATOM 1285 O O . ARG A 1 172 ? 8.420 2.760 -7.431 1.00 89.88 172 ARG A O 1
ATOM 1292 N N . ASN A 1 173 ? 8.230 4.861 -8.143 1.00 86.81 173 ASN A N 1
ATOM 1293 C CA . ASN A 1 173 ? 7.507 5.338 -6.970 1.00 86.81 173 ASN A CA 1
ATOM 1294 C C . ASN A 1 173 ? 6.001 5.005 -6.993 1.00 86.81 173 ASN A C 1
ATOM 1296 O O . ASN A 1 173 ? 5.283 5.345 -6.045 1.00 86.81 173 ASN A O 1
ATOM 1300 N N . LEU A 1 174 ? 5.480 4.358 -8.040 1.00 91.75 174 LEU A N 1
ATOM 1301 C CA . LEU A 1 174 ? 4.072 3.968 -8.138 1.00 91.75 174 LEU A CA 1
ATOM 1302 C C . LEU A 1 174 ? 3.807 2.623 -7.447 1.00 91.75 174 LEU A C 1
ATOM 1304 O O . LEU A 1 174 ? 3.794 1.568 -8.070 1.00 91.75 174 LEU A O 1
ATOM 1308 N N . THR A 1 175 ? 3.540 2.673 -6.144 1.00 92.12 175 THR A N 1
ATOM 1309 C CA . THR A 1 175 ? 3.222 1.493 -5.314 1.00 92.12 175 THR A CA 1
ATOM 1310 C C . THR A 1 175 ? 1.727 1.204 -5.186 1.00 92.12 175 THR A C 1
ATOM 1312 O O . THR A 1 175 ? 1.339 0.249 -4.534 1.00 92.12 175 THR A O 1
ATOM 1315 N N . ASP A 1 176 ? 0.872 2.032 -5.790 1.00 93.50 176 ASP A N 1
ATOM 1316 C CA . ASP A 1 176 ? -0.586 1.944 -5.666 1.00 93.50 176 ASP A CA 1
ATOM 1317 C C . ASP A 1 176 ? -1.280 1.711 -7.020 1.00 93.50 176 ASP A C 1
ATOM 1319 O O . ASP A 1 176 ? -2.390 2.206 -7.257 1.00 93.50 176 ASP A O 1
ATOM 1323 N N . LEU A 1 177 ? -0.604 1.013 -7.943 1.00 96.69 177 LEU A N 1
ATOM 1324 C CA . LEU A 1 177 ? -1.199 0.565 -9.207 1.00 96.69 177 LEU A CA 1
ATOM 1325 C C . LEU A 1 177 ? -2.234 -0.529 -8.953 1.00 96.69 177 LEU A C 1
ATOM 1327 O O . LEU A 1 177 ? -3.404 -0.330 -9.283 1.00 96.69 177 LEU A O 1
ATOM 1331 N N . ALA A 1 178 ? -1.817 -1.617 -8.304 1.00 97.38 178 ALA A N 1
ATOM 1332 C CA . ALA A 1 178 ? -2.704 -2.548 -7.620 1.00 97.38 178 ALA A CA 1
ATOM 1333 C C . ALA A 1 178 ? -2.960 -2.040 -6.195 1.00 97.38 178 ALA A C 1
ATOM 1335 O O . ALA A 1 178 ? -2.068 -1.478 -5.549 1.00 97.38 178 ALA A O 1
ATOM 1336 N N . ARG A 1 179 ? -4.197 -2.186 -5.714 1.00 96.56 179 ARG A N 1
ATOM 1337 C CA . ARG A 1 179 ? -4.580 -1.713 -4.382 1.00 96.56 179 ARG A CA 1
ATOM 1338 C C . ARG A 1 179 ? -5.833 -2.400 -3.860 1.00 96.56 179 ARG A C 1
ATOM 1340 O O . ARG A 1 179 ? -6.738 -2.718 -4.633 1.00 96.56 179 ARG A O 1
ATOM 1347 N N . MET A 1 180 ? -5.914 -2.540 -2.546 1.00 97.31 180 MET A N 1
ATOM 1348 C CA . MET A 1 180 ? -7.114 -2.997 -1.853 1.00 97.31 180 MET A CA 1
ATOM 1349 C C . MET A 1 180 ? -7.419 -2.134 -0.633 1.00 97.31 180 MET A C 1
ATOM 1351 O O . MET A 1 180 ? -6.562 -1.403 -0.131 1.00 97.31 180 MET A O 1
ATOM 1355 N N . ARG A 1 181 ? -8.659 -2.213 -0.164 1.00 95.81 181 ARG A N 1
ATOM 1356 C CA . ARG A 1 181 ? -9.120 -1.534 1.040 1.00 95.81 181 ARG A CA 1
ATOM 1357 C C . ARG A 1 181 ? -9.877 -2.492 1.944 1.00 95.81 181 ARG A C 1
ATOM 1359 O O . ARG A 1 181 ? -10.736 -3.223 1.462 1.00 95.81 181 ARG A O 1
ATOM 1366 N N . PHE A 1 182 ? -9.600 -2.408 3.236 1.00 96.25 182 PHE A N 1
ATOM 1367 C CA . PHE A 1 182 ? -10.421 -2.938 4.309 1.00 96.25 182 PHE A CA 1
ATOM 1368 C C . PHE A 1 182 ? -11.190 -1.798 4.974 1.00 96.25 182 PHE A C 1
ATOM 1370 O O . PHE A 1 182 ? -10.607 -0.784 5.356 1.00 96.25 182 PHE A O 1
ATOM 1377 N N . GLU A 1 183 ? -12.501 -1.960 5.078 1.00 94.00 183 GLU A N 1
ATOM 1378 C CA . GLU A 1 183 ? -13.414 -1.056 5.766 1.00 94.00 183 GLU A CA 1
ATOM 1379 C C . GLU A 1 183 ? -13.902 -1.751 7.035 1.00 94.00 183 GLU A C 1
ATOM 1381 O O . GLU A 1 183 ? -14.631 -2.744 6.989 1.00 94.00 183 GLU A O 1
ATOM 1386 N N . CYS A 1 184 ? -13.429 -1.240 8.163 1.00 92.38 184 CYS A N 1
ATOM 1387 C CA . CYS A 1 184 ? -13.633 -1.758 9.505 1.00 92.38 184 CYS A CA 1
ATOM 1388 C C . CYS A 1 184 ? -14.748 -0.978 10.209 1.00 92.38 184 CYS A C 1
ATOM 1390 O O . CYS A 1 184 ? -14.914 0.221 9.968 1.00 92.38 184 CYS A O 1
ATOM 1392 N N . ASP A 1 185 ? -15.531 -1.629 11.063 1.00 89.69 185 ASP A N 1
ATOM 1393 C CA . ASP A 1 185 ? -16.555 -0.963 11.882 1.00 89.69 185 ASP A CA 1
ATOM 1394 C C . ASP A 1 185 ? -15.994 -0.315 13.160 1.00 89.69 185 ASP A C 1
ATOM 1396 O O . ASP A 1 185 ? -16.598 0.615 13.688 1.00 89.69 185 ASP A O 1
ATOM 1400 N N . SER A 1 186 ? -14.827 -0.774 13.608 1.00 87.81 186 SER A N 1
ATOM 1401 C CA . SER A 1 186 ? -14.211 -0.471 14.903 1.00 8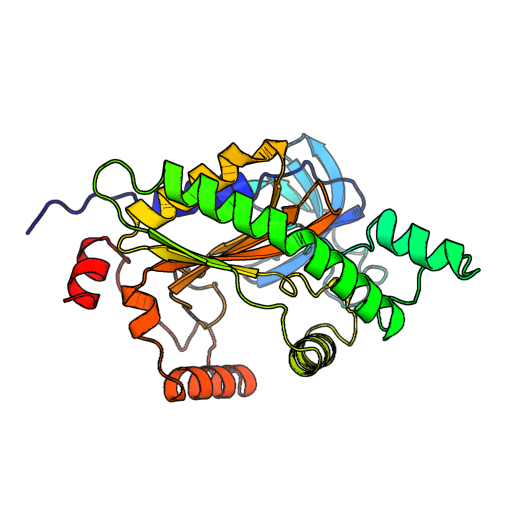7.81 186 SER A CA 1
ATOM 1402 C C . SER A 1 186 ? -12.687 -0.335 14.784 1.00 87.81 186 SER A C 1
ATOM 1404 O O . SER A 1 186 ? -12.089 -0.736 13.777 1.00 87.81 186 SER A O 1
ATOM 1406 N N . LEU A 1 187 ? -12.033 0.219 15.808 1.00 85.44 187 LEU A N 1
ATOM 1407 C CA . LEU A 1 187 ? -10.564 0.227 15.902 1.00 85.44 187 LEU A CA 1
ATOM 1408 C C . LEU A 1 187 ? -10.028 -1.185 16.170 1.00 85.44 187 LEU A C 1
ATOM 1410 O O . LEU A 1 187 ? -9.011 -1.577 15.598 1.00 85.44 187 LEU A O 1
ATOM 1414 N N . ARG A 1 188 ? -10.757 -1.997 16.940 1.00 88.06 188 ARG A N 1
ATOM 1415 C CA . ARG A 1 188 ? -10.444 -3.416 17.159 1.00 88.06 188 ARG A CA 1
ATOM 1416 C C . ARG A 1 188 ? -10.382 -4.200 15.844 1.00 88.06 188 ARG A C 1
ATOM 1418 O O . ARG A 1 188 ? -9.456 -4.984 15.637 1.00 88.06 188 ARG A O 1
ATOM 1425 N N . ALA A 1 189 ? -11.305 -3.942 14.915 1.00 90.62 189 ALA A N 1
ATOM 1426 C CA . ALA A 1 189 ? -11.253 -4.499 13.562 1.00 90.62 189 ALA A CA 1
ATOM 1427 C C . ALA A 1 189 ? -9.997 -4.070 12.788 1.00 90.62 189 ALA A C 1
ATOM 1429 O O . ALA A 1 189 ? -9.414 -4.885 12.074 1.00 90.62 189 ALA A O 1
ATOM 1430 N N . VAL A 1 190 ? -9.556 -2.813 12.920 1.00 90.19 190 VAL A N 1
ATOM 1431 C CA . VAL A 1 190 ? -8.308 -2.338 12.295 1.00 90.19 190 VAL A CA 1
ATOM 1432 C C . VAL A 1 190 ? -7.111 -3.129 12.819 1.00 90.19 190 VAL A C 1
ATOM 1434 O O . VAL A 1 190 ? -6.347 -3.662 12.014 1.00 90.19 190 VAL A O 1
ATOM 1437 N N . ALA A 1 191 ? -6.968 -3.248 14.141 1.00 87.81 191 ALA A N 1
ATOM 1438 C CA . ALA A 1 191 ? -5.875 -4.002 14.755 1.00 87.81 191 ALA A CA 1
ATOM 1439 C C . ALA A 1 191 ? -5.872 -5.472 14.294 1.00 87.81 191 ALA A C 1
ATOM 1441 O O . ALA A 1 191 ? -4.827 -6.004 13.909 1.00 87.81 191 ALA A O 1
ATOM 1442 N N . ALA A 1 192 ? -7.048 -6.107 14.239 1.00 90.88 192 ALA A N 1
ATOM 1443 C CA . ALA A 1 192 ? -7.198 -7.479 13.758 1.00 90.88 192 ALA A CA 1
ATOM 1444 C C . ALA A 1 192 ? -6.777 -7.643 12.285 1.00 90.88 192 ALA A C 1
ATOM 1446 O O . ALA A 1 192 ? -6.051 -8.583 11.961 1.00 90.88 192 ALA A O 1
ATOM 1447 N N . VAL A 1 193 ? -7.166 -6.715 11.400 1.00 93.81 193 VAL A N 1
ATOM 1448 C CA . VAL A 1 193 ? -6.740 -6.718 9.987 1.00 93.81 193 VAL A CA 1
ATOM 1449 C C . VAL A 1 193 ? -5.224 -6.597 9.867 1.00 93.81 193 VAL A C 1
ATOM 1451 O O . VAL A 1 193 ? -4.613 -7.338 9.098 1.00 93.81 193 VAL A O 1
ATOM 1454 N N . LEU A 1 194 ? -4.606 -5.687 10.623 1.00 91.25 194 LEU A N 1
ATOM 1455 C CA . LEU A 1 194 ? -3.156 -5.492 10.596 1.00 91.25 194 LEU A CA 1
ATOM 1456 C C . LEU A 1 194 ? -2.413 -6.772 11.011 1.00 91.25 194 LEU A C 1
ATOM 1458 O O . LEU A 1 194 ? -1.550 -7.236 10.266 1.00 91.25 194 LEU A O 1
ATOM 1462 N N . ARG A 1 195 ? -2.813 -7.405 12.121 1.00 90.00 195 ARG A N 1
ATOM 1463 C CA . ARG A 1 195 ? -2.243 -8.690 12.572 1.00 90.00 195 ARG A CA 1
ATOM 1464 C C . ARG A 1 195 ? -2.459 -9.814 11.555 1.00 90.00 195 ARG A C 1
ATOM 1466 O O . ARG A 1 195 ? -1.541 -10.576 11.265 1.00 90.00 195 ARG A O 1
ATOM 1473 N N . ALA A 1 196 ? -3.652 -9.901 10.968 1.00 92.88 196 ALA A N 1
ATOM 1474 C CA . ALA A 1 196 ? -3.954 -10.917 9.964 1.00 92.88 196 ALA A CA 1
ATOM 1475 C C . ALA A 1 196 ? -3.073 -10.773 8.711 1.00 92.88 196 ALA A C 1
ATOM 1477 O O . ALA A 1 196 ? -2.648 -11.784 8.156 1.00 92.88 196 ALA A O 1
ATOM 1478 N N . ILE A 1 197 ? -2.761 -9.541 8.287 1.00 93.06 197 ILE A N 1
ATOM 1479 C CA . ILE A 1 197 ? -1.813 -9.272 7.193 1.00 93.06 197 ILE A CA 1
ATOM 1480 C C . ILE A 1 197 ? -0.391 -9.691 7.588 1.00 93.06 197 ILE A C 1
ATOM 1482 O O . ILE A 1 197 ? 0.303 -10.303 6.774 1.00 93.06 197 ILE A O 1
ATOM 1486 N N . GLU A 1 198 ? 0.037 -9.405 8.821 1.00 87.62 198 G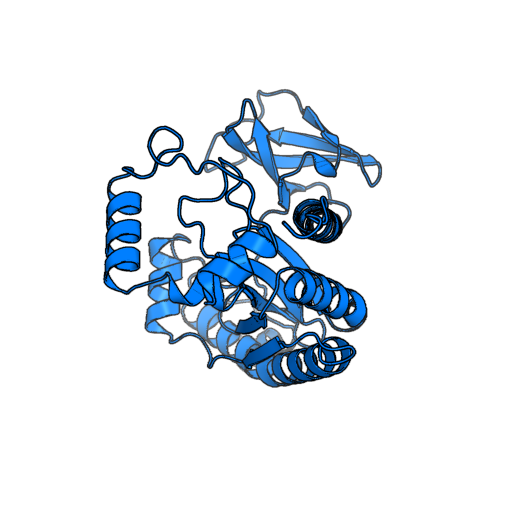LU A N 1
ATOM 1487 C CA . GLU A 1 198 ? 1.347 -9.824 9.345 1.00 87.62 198 GLU A CA 1
ATOM 1488 C C . GLU A 1 198 ? 1.530 -11.345 9.275 1.00 87.62 198 GLU A C 1
ATOM 1490 O O . GLU A 1 198 ? 2.572 -11.830 8.835 1.00 87.62 198 GLU A O 1
ATOM 1495 N N . TRP A 1 199 ? 0.493 -12.117 9.612 1.00 90.50 199 TRP A N 1
ATOM 1496 C CA . TRP A 1 199 ? 0.527 -13.583 9.544 1.00 90.50 199 TRP A CA 1
ATOM 1497 C C . TRP A 1 199 ? 0.703 -14.141 8.130 1.00 90.50 199 TRP A C 1
ATOM 1499 O O . TRP A 1 199 ? 1.133 -15.283 7.971 1.00 90.50 199 TRP A O 1
ATOM 1509 N N . GLN A 1 200 ? 0.450 -13.342 7.091 1.00 93.00 200 GLN A N 1
ATOM 1510 C CA . GLN A 1 200 ? 0.698 -13.735 5.701 1.00 93.00 200 GLN A CA 1
ATOM 1511 C C . GLN A 1 200 ? 2.147 -13.462 5.253 1.00 93.00 200 GLN A C 1
ATOM 1513 O O . GLN A 1 200 ? 2.437 -13.439 4.054 1.00 93.00 200 GLN A O 1
ATOM 1518 N N . ALA A 1 201 ? 3.079 -13.295 6.201 1.00 86.69 201 ALA A N 1
ATOM 1519 C CA . ALA A 1 201 ? 4.497 -13.026 5.957 1.00 86.69 201 ALA A CA 1
ATOM 1520 C C . ALA A 1 201 ? 5.207 -14.063 5.070 1.00 86.69 201 ALA A C 1
ATOM 1522 O O . ALA A 1 201 ? 6.291 -13.778 4.560 1.00 86.69 201 ALA A O 1
ATOM 1523 N N . ALA A 1 202 ? 4.643 -15.260 4.872 1.00 87.62 202 ALA A N 1
ATOM 1524 C CA . ALA A 1 202 ? 5.170 -16.246 3.929 1.00 87.62 202 ALA A CA 1
ATOM 1525 C C . ALA A 1 202 ? 5.092 -15.736 2.478 1.00 87.62 202 ALA A C 1
ATOM 1527 O O . ALA A 1 202 ? 6.113 -15.724 1.786 1.00 87.62 202 ALA A O 1
ATOM 1528 N N . ASP A 1 203 ? 3.938 -15.200 2.076 1.00 92.38 203 ASP A N 1
ATOM 1529 C CA . ASP A 1 203 ? 3.628 -14.792 0.698 1.00 92.38 203 ASP A CA 1
ATOM 1530 C C . ASP A 1 203 ? 3.811 -13.283 0.463 1.00 92.38 203 ASP A C 1
ATOM 1532 O O . ASP A 1 203 ? 4.068 -12.834 -0.661 1.00 92.38 203 ASP A O 1
ATOM 1536 N N . PHE A 1 204 ? 3.720 -12.493 1.533 1.00 92.69 204 PHE A N 1
ATOM 1537 C CA . PHE A 1 204 ? 3.717 -11.035 1.483 1.00 92.69 204 PHE A CA 1
ATOM 1538 C C . PHE A 1 204 ? 4.764 -10.437 2.423 1.00 92.69 204 PHE A C 1
ATOM 1540 O O . PHE A 1 204 ? 5.185 -11.061 3.393 1.00 92.69 204 PHE A O 1
ATOM 1547 N N . ALA A 1 205 ? 5.224 -9.224 2.127 1.00 88.00 205 ALA A N 1
ATOM 1548 C CA . ALA A 1 205 ? 6.071 -8.459 3.038 1.00 88.00 205 ALA A CA 1
ATOM 1549 C C . ALA A 1 205 ? 5.586 -7.011 3.116 1.00 88.00 205 ALA A C 1
ATOM 1551 O O . ALA A 1 205 ? 5.516 -6.325 2.098 1.00 88.00 205 ALA A O 1
ATOM 1552 N N . VAL A 1 206 ? 5.267 -6.537 4.319 1.00 85.94 206 VAL A N 1
ATOM 1553 C CA . VAL A 1 206 ? 4.923 -5.129 4.547 1.00 85.94 206 VAL A CA 1
ATOM 1554 C C . VAL A 1 206 ? 6.203 -4.301 4.465 1.00 85.94 206 VAL A C 1
ATOM 1556 O O . VAL A 1 206 ? 7.142 -4.523 5.216 1.00 85.94 206 VAL A O 1
ATOM 1559 N N . LEU A 1 207 ? 6.270 -3.377 3.511 1.00 80.12 207 LEU A N 1
ATOM 1560 C CA . LEU A 1 207 ? 7.468 -2.577 3.244 1.00 80.12 207 LEU A CA 1
ATOM 1561 C C . LEU A 1 207 ? 7.455 -1.257 4.003 1.00 80.12 207 LEU A C 1
ATOM 1563 O O . LEU A 1 207 ? 8.484 -0.790 4.482 1.00 80.12 207 LEU A O 1
ATOM 1567 N N . THR A 1 208 ? 6.285 -0.628 4.054 1.00 76.75 208 THR A N 1
ATOM 1568 C CA . THR A 1 208 ? 6.082 0.642 4.744 1.00 76.75 208 THR A CA 1
ATOM 1569 C C . THR A 1 208 ? 4.674 0.685 5.295 1.00 76.75 208 THR A C 1
ATOM 1571 O O . THR A 1 208 ? 3.739 0.269 4.606 1.00 76.75 208 THR A O 1
ATOM 1574 N N . ILE A 1 209 ? 4.522 1.316 6.448 1.00 77.88 209 ILE A N 1
ATOM 1575 C CA . ILE A 1 209 ? 3.240 1.726 6.998 1.00 77.88 209 ILE A CA 1
ATOM 1576 C C . ILE A 1 209 ? 3.187 3.251 7.075 1.00 77.88 209 ILE A C 1
ATOM 1578 O O . ILE A 1 209 ? 4.186 3.926 7.310 1.00 77.88 209 ILE A O 1
ATOM 1582 N N . SER A 1 210 ? 2.016 3.812 6.830 1.00 75.75 210 SER A N 1
ATOM 1583 C CA . SER A 1 210 ? 1.701 5.208 7.089 1.00 75.75 210 SER A CA 1
ATOM 1584 C C . SER A 1 210 ? 0.438 5.237 7.929 1.00 75.75 210 SER A C 1
ATOM 1586 O O . SER A 1 210 ? -0.650 4.986 7.403 1.00 75.75 210 SER A O 1
ATOM 1588 N N . ASP A 1 211 ? 0.587 5.535 9.216 1.00 71.50 211 ASP A N 1
ATOM 1589 C CA . ASP A 1 211 ? -0.561 5.809 10.069 1.00 71.50 211 ASP A CA 1
ATOM 1590 C C . ASP A 1 211 ? -1.157 7.170 9.682 1.00 71.50 211 ASP A C 1
ATOM 1592 O O . ASP A 1 211 ? -0.483 8.200 9.718 1.00 71.50 211 ASP A O 1
ATOM 1596 N N . ARG A 1 212 ? -2.405 7.143 9.207 1.00 71.06 212 ARG A N 1
ATOM 1597 C CA . ARG A 1 212 ? -3.246 8.327 8.971 1.00 71.06 212 ARG A CA 1
ATOM 1598 C C . ARG A 1 212 ? -4.607 8.172 9.663 1.00 71.06 212 ARG A C 1
ATOM 1600 O O . ARG A 1 212 ? -5.568 8.849 9.279 1.00 71.06 212 ARG A O 1
ATOM 1607 N N . LEU A 1 213 ? -4.704 7.231 10.610 1.00 66.31 213 LEU A N 1
ATOM 1608 C CA . LEU A 1 213 ? -5.824 7.068 11.538 1.00 66.31 213 LEU A CA 1
ATOM 1609 C C . LEU A 1 213 ? -5.627 7.989 12.727 1.00 66.31 213 LEU A C 1
ATOM 1611 O O . LEU A 1 213 ? -6.516 8.780 13.035 1.00 66.31 213 LEU A O 1
ATOM 1615 N N . THR A 1 214 ? -4.458 7.906 13.361 1.00 55.41 214 THR A N 1
ATOM 1616 C CA . THR A 1 214 ? -4.081 8.860 14.391 1.00 55.41 214 THR A CA 1
ATOM 1617 C C . THR A 1 214 ? -3.527 10.082 13.679 1.00 55.41 214 THR A C 1
ATOM 1619 O O . THR A 1 214 ? -2.541 10.025 12.941 1.00 55.41 214 THR A O 1
ATOM 1622 N N . GLY A 1 215 ? -4.201 11.217 13.834 1.00 51.00 215 GLY A N 1
ATOM 1623 C CA . GLY A 1 215 ? -3.548 12.495 13.618 1.00 51.00 215 GLY A CA 1
ATOM 1624 C C . GLY A 1 215 ? -2.489 12.649 14.699 1.00 51.00 215 GLY A C 1
ATOM 1625 O O . GLY A 1 215 ? -2.678 13.427 15.624 1.00 51.00 215 GLY A O 1
ATOM 1626 N N . ALA A 1 216 ? -1.383 11.901 14.627 1.00 39.66 216 ALA A N 1
ATOM 1627 C CA . ALA A 1 216 ? -0.168 12.394 15.241 1.00 39.66 216 ALA A CA 1
ATOM 1628 C C . ALA A 1 216 ? 0.008 13.820 14.691 1.00 39.66 216 ALA A C 1
ATOM 1630 O O . ALA A 1 216 ? -0.206 14.005 13.487 1.00 39.66 216 ALA A O 1
ATOM 1631 N N . PRO A 1 217 ? 0.404 14.812 15.502 1.00 37.31 217 PRO A N 1
ATOM 1632 C CA . PRO A 1 217 ? 0.515 16.222 15.093 1.00 37.31 217 PRO A CA 1
ATOM 1633 C C . PRO A 1 217 ? 1.440 16.468 13.878 1.00 37.31 217 PRO A C 1
ATOM 1635 O O . PRO A 1 217 ? 1.620 17.592 13.419 1.00 37.31 217 PRO A O 1
ATOM 1638 N N . HIS A 1 218 ? 2.042 15.409 13.328 1.00 37.44 218 HIS A N 1
ATOM 1639 C CA . HIS A 1 218 ? 2.960 15.414 12.198 1.00 37.44 218 HIS A CA 1
ATOM 1640 C C . HIS A 1 218 ? 2.611 14.395 11.096 1.00 37.44 218 HIS A C 1
ATOM 1642 O O . HIS A 1 218 ? 3.400 14.218 10.164 1.00 37.44 218 HIS A O 1
ATOM 1648 N N . ALA A 1 219 ? 1.474 13.697 11.177 1.00 35.06 219 ALA A N 1
ATOM 1649 C CA . ALA A 1 219 ? 0.928 12.999 10.019 1.00 35.06 219 ALA A CA 1
ATOM 1650 C C . ALA A 1 219 ? 0.424 14.073 9.042 1.00 35.06 219 ALA A C 1
ATOM 1652 O O . ALA A 1 219 ? -0.239 15.014 9.461 1.00 35.06 219 ALA A O 1
ATOM 1653 N N . LEU A 1 220 ? 0.796 13.971 7.758 1.00 33.62 220 LEU A N 1
ATOM 1654 C CA . LEU A 1 220 ? 0.381 14.883 6.677 1.00 33.62 220 LEU A CA 1
ATOM 1655 C C . LEU A 1 220 ? -1.058 15.409 6.881 1.00 33.62 220 LEU A C 1
ATOM 1657 O O . LEU A 1 220 ? -1.902 14.603 7.271 1.00 33.62 220 LEU A O 1
ATOM 1661 N N . PRO A 1 221 ? -1.374 16.671 6.512 1.00 37.69 221 PRO A N 1
ATOM 1662 C CA . PRO A 1 221 ? -2.594 17.421 6.886 1.00 37.69 221 PRO A CA 1
ATOM 1663 C C . PRO A 1 221 ? -3.946 16.808 6.469 1.00 37.69 221 PRO A C 1
ATOM 1665 O O . PRO A 1 221 ? -5.005 17.410 6.604 1.00 37.69 221 PRO A O 1
ATOM 1668 N N . SER A 1 222 ? -3.939 15.594 5.936 1.00 40.16 222 SER A N 1
ATOM 1669 C CA . SER A 1 222 ? -5.105 14.748 5.799 1.00 40.16 222 SER A CA 1
ATOM 1670 C C . SER A 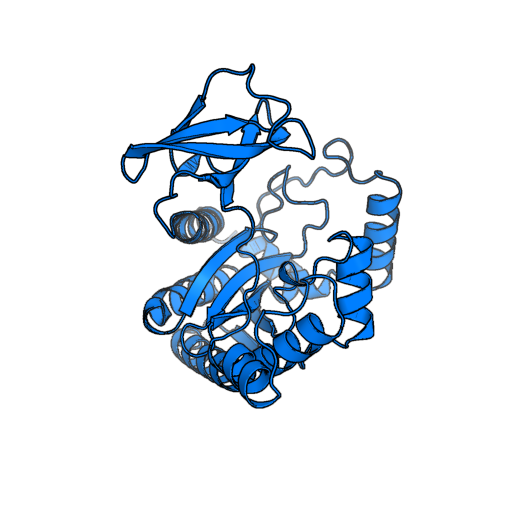1 222 ? -5.080 13.669 6.887 1.00 40.16 222 SER A C 1
ATOM 1672 O O . SER A 1 222 ? -4.533 12.586 6.655 1.00 40.16 222 SER A O 1
ATOM 1674 N N . GLY A 1 223 ? -5.716 13.920 8.034 1.00 49.84 223 GLY A N 1
ATOM 1675 C CA . GLY A 1 223 ? -6.263 12.849 8.874 1.00 49.84 223 GLY A CA 1
ATOM 1676 C C . GLY A 1 223 ? -7.254 12.051 8.026 1.00 49.84 223 GLY A C 1
ATOM 1677 O O . GLY A 1 223 ? -8.425 12.396 7.907 1.00 49.84 223 GLY A O 1
ATOM 1678 N N . ALA A 1 224 ? -6.745 11.065 7.290 1.00 55.53 224 ALA A N 1
ATOM 1679 C CA . ALA A 1 224 ? -7.464 10.461 6.175 1.00 55.53 224 ALA A CA 1
ATOM 1680 C C . ALA A 1 224 ? -8.408 9.336 6.632 1.00 55.53 224 ALA A C 1
ATOM 1682 O O . ALA A 1 224 ? -9.162 8.805 5.812 1.00 55.53 224 ALA A O 1
ATOM 1683 N N . GLY A 1 225 ? -8.373 8.993 7.926 1.00 69.75 225 GLY A N 1
ATOM 1684 C CA . GLY A 1 225 ? -9.225 7.982 8.549 1.00 69.75 225 GLY A CA 1
ATOM 1685 C C . GLY A 1 225 ? -8.808 6.551 8.210 1.00 69.75 225 GLY A C 1
ATOM 1686 O O . GLY A 1 225 ? -9.647 5.649 8.245 1.00 69.75 225 GLY A O 1
ATOM 1687 N N . PHE A 1 226 ? -7.542 6.338 7.832 1.00 78.44 226 PHE A N 1
ATOM 1688 C CA . PHE A 1 226 ? -7.018 5.020 7.473 1.00 78.44 226 PHE A CA 1
ATOM 1689 C C . PHE A 1 226 ? -5.516 4.870 7.724 1.00 78.44 226 PHE A C 1
ATOM 1691 O O . PHE A 1 226 ? -4.756 5.827 7.640 1.00 78.44 226 PHE A O 1
ATOM 1698 N N . VAL A 1 227 ? -5.077 3.637 7.944 1.00 84.38 227 VAL A N 1
ATOM 1699 C CA . VAL A 1 227 ? -3.675 3.220 7.856 1.00 84.38 227 VAL A CA 1
ATOM 1700 C C . VAL A 1 227 ? -3.408 2.745 6.433 1.00 84.38 227 VAL A C 1
ATOM 1702 O O . VAL A 1 227 ? -4.216 2.019 5.857 1.00 84.38 227 VAL A O 1
ATOM 1705 N N . ALA A 1 228 ? -2.293 3.163 5.838 1.00 86.88 228 ALA A N 1
ATOM 1706 C CA . ALA A 1 228 ? -1.861 2.678 4.528 1.00 86.88 228 ALA A CA 1
ATOM 1707 C C . ALA A 1 228 ? -0.600 1.826 4.643 1.00 86.88 228 ALA A C 1
ATOM 1709 O O . ALA A 1 228 ? 0.378 2.248 5.253 1.00 86.88 228 ALA A O 1
ATOM 1710 N N . LEU A 1 229 ? -0.602 0.665 3.997 1.00 88.94 229 LEU A N 1
ATOM 1711 C CA . LEU A 1 229 ? 0.544 -0.227 3.869 1.00 88.94 229 LEU A CA 1
ATOM 1712 C C . LEU A 1 229 ? 0.981 -0.272 2.406 1.00 88.94 229 LEU A C 1
ATOM 1714 O O . LEU A 1 229 ? 0.137 -0.377 1.517 1.00 88.94 229 LEU A O 1
ATOM 1718 N N . ASN A 1 230 ? 2.287 -0.264 2.150 1.00 90.44 230 ASN A N 1
ATOM 1719 C CA . ASN A 1 230 ? 2.824 -0.789 0.894 1.00 90.44 230 ASN A CA 1
ATOM 1720 C C . ASN A 1 230 ? 3.278 -2.223 1.156 1.00 90.44 230 ASN A C 1
ATOM 1722 O O . ASN A 1 230 ? 4.077 -2.454 2.064 1.00 90.44 230 ASN A O 1
ATOM 1726 N N . VAL A 1 231 ? 2.779 -3.170 0.372 1.00 92.56 231 VAL A N 1
ATOM 1727 C CA . VAL A 1 231 ? 3.003 -4.604 0.565 1.00 92.56 231 VAL A CA 1
ATOM 1728 C C . VAL A 1 231 ? 3.627 -5.189 -0.695 1.00 92.56 231 VAL A C 1
ATOM 1730 O O . VAL A 1 231 ? 3.098 -5.022 -1.790 1.00 92.56 231 VAL A O 1
ATOM 1733 N N . LEU A 1 232 ? 4.752 -5.881 -0.548 1.00 92.19 232 LEU A N 1
ATOM 1734 C CA . LEU A 1 232 ? 5.379 -6.665 -1.606 1.00 92.19 232 LEU A CA 1
ATOM 1735 C C . LEU A 1 232 ? 4.685 -8.022 -1.715 1.00 92.19 232 LEU A C 1
ATOM 1737 O O . LEU A 1 232 ? 4.702 -8.797 -0.759 1.00 92.19 232 LEU A O 1
ATOM 1741 N N . CYS A 1 233 ? 4.145 -8.343 -2.887 1.00 95.31 233 CYS A N 1
ATOM 1742 C CA . CYS A 1 233 ? 3.780 -9.714 -3.227 1.00 95.31 233 CYS A CA 1
ATOM 1743 C C . CYS A 1 233 ? 5.044 -10.466 -3.651 1.00 95.31 233 CYS A C 1
ATOM 1745 O O . CYS A 1 233 ? 5.652 -10.129 -4.668 1.00 95.31 233 CYS A O 1
ATOM 1747 N N . LYS A 1 234 ? 5.461 -11.492 -2.902 1.00 92.62 234 LYS A N 1
ATOM 1748 C CA . LYS A 1 234 ? 6.689 -12.236 -3.235 1.00 92.62 234 LYS A CA 1
ATOM 1749 C C . LYS A 1 234 ? 6.539 -13.082 -4.499 1.00 92.62 234 LYS A C 1
ATOM 1751 O O . LYS A 1 234 ? 7.520 -13.276 -5.207 1.00 92.62 234 LYS A O 1
ATOM 1756 N N . GLY A 1 235 ? 5.319 -13.538 -4.798 1.00 91.81 235 GLY A N 1
ATOM 1757 C CA . GLY A 1 235 ? 5.021 -14.324 -5.998 1.00 91.81 235 GLY A CA 1
ATOM 1758 C C . GLY A 1 235 ? 5.212 -13.546 -7.303 1.00 91.81 235 GLY A C 1
ATOM 1759 O O . GLY A 1 235 ? 5.610 -14.124 -8.313 1.00 91.81 235 GLY A O 1
ATOM 1760 N N . THR A 1 236 ? 4.978 -12.231 -7.291 1.00 93.94 236 THR A N 1
ATOM 1761 C CA . THR A 1 236 ? 5.126 -11.380 -8.485 1.00 93.94 236 THR A CA 1
ATOM 1762 C C . THR A 1 236 ? 6.288 -10.398 -8.397 1.00 93.94 236 THR A C 1
ATOM 1764 O O . THR A 1 236 ? 6.727 -9.896 -9.425 1.00 93.94 236 THR A O 1
ATOM 1767 N N . GLY A 1 237 ? 6.798 -10.110 -7.199 1.00 91.25 237 GLY A N 1
ATOM 1768 C CA . GLY A 1 237 ? 7.770 -9.044 -6.956 1.00 91.25 237 GLY A CA 1
ATOM 1769 C C . GLY A 1 237 ? 7.174 -7.632 -7.017 1.00 91.25 237 GLY A C 1
ATOM 1770 O O . GLY A 1 237 ? 7.918 -6.661 -6.911 1.00 91.25 237 GLY A O 1
ATOM 1771 N N . HIS A 1 238 ? 5.853 -7.501 -7.178 1.00 94.88 238 HIS A N 1
ATOM 1772 C CA . HIS A 1 238 ? 5.178 -6.210 -7.286 1.00 94.88 238 HIS A CA 1
ATOM 1773 C C . HIS A 1 238 ? 4.738 -5.688 -5.918 1.00 94.88 238 HIS A C 1
ATOM 1775 O O . HIS A 1 238 ? 4.255 -6.444 -5.069 1.00 94.88 238 HIS A O 1
ATOM 1781 N N . THR A 1 239 ? 4.846 -4.376 -5.724 1.00 94.44 239 THR A N 1
ATOM 1782 C CA . THR A 1 239 ? 4.322 -3.693 -4.536 1.00 94.44 239 THR A CA 1
ATOM 1783 C C . THR A 1 239 ? 2.919 -3.156 -4.793 1.00 94.44 239 THR A C 1
ATOM 1785 O O . THR A 1 239 ? 2.695 -2.474 -5.791 1.00 94.44 239 THR A O 1
ATOM 1788 N N . PHE A 1 240 ? 1.987 -3.412 -3.879 1.00 95.88 240 PHE A N 1
ATOM 1789 C CA . PHE A 1 240 ? 0.619 -2.896 -3.925 1.00 95.88 240 PHE A CA 1
ATOM 1790 C C . PHE A 1 240 ? 0.256 -2.165 -2.628 1.00 95.88 240 PHE A C 1
ATOM 1792 O O . PHE A 1 240 ? 0.882 -2.365 -1.586 1.00 95.88 240 PHE A O 1
ATOM 1799 N N . GLU A 1 241 ? -0.761 -1.305 -2.688 1.00 95.38 241 GLU A N 1
ATOM 1800 C CA . GLU A 1 241 ? -1.217 -0.528 -1.531 1.00 95.38 241 GLU A CA 1
ATOM 1801 C C . GLU A 1 241 ? -2.395 -1.221 -0.829 1.00 95.38 241 GLU A C 1
ATOM 1803 O O . GLU A 1 241 ? -3.369 -1.621 -1.473 1.00 95.38 241 GLU A O 1
ATOM 1808 N N . VAL A 1 242 ? -2.343 -1.314 0.498 1.00 95.94 242 VAL A N 1
ATOM 1809 C CA . VAL A 1 242 ? -3.470 -1.725 1.344 1.00 95.94 242 VAL A CA 1
ATOM 1810 C C . VAL A 1 242 ? -3.901 -0.541 2.188 1.00 95.94 242 VAL A C 1
ATOM 1812 O O . VAL A 1 242 ? -3.085 0.041 2.894 1.00 95.94 242 VAL A O 1
ATOM 1815 N N . GLN A 1 243 ? -5.180 -0.187 2.144 1.00 93.75 243 GLN A N 1
ATOM 1816 C CA . GLN A 1 243 ? -5.762 0.819 3.033 1.00 93.75 243 GLN A CA 1
ATOM 1817 C C . GLN A 1 243 ? -6.646 0.127 4.069 1.00 93.75 243 GLN A C 1
ATOM 1819 O O . GLN A 1 243 ? -7.577 -0.572 3.688 1.00 93.75 243 GLN A O 1
ATOM 1824 N N . VAL A 1 244 ? -6.395 0.330 5.357 1.00 93.25 244 VAL A N 1
ATOM 1825 C CA . VAL A 1 244 ? -7.232 -0.178 6.453 1.00 93.25 244 VAL A CA 1
ATOM 1826 C C . VAL A 1 244 ? -7.904 1.014 7.112 1.00 93.25 244 VAL A C 1
ATOM 1828 O O . VAL A 1 244 ? -7.235 1.851 7.712 1.00 93.25 244 VAL A O 1
ATOM 1831 N N . ALA A 1 245 ? -9.212 1.138 6.939 1.00 89.69 245 ALA A N 1
ATOM 1832 C CA . ALA A 1 245 ? -9.962 2.336 7.281 1.00 89.69 245 ALA A CA 1
ATOM 1833 C C . ALA A 1 245 ? -11.086 2.039 8.267 1.00 89.69 245 ALA A C 1
ATOM 1835 O O . ALA A 1 245 ? -11.710 0.982 8.192 1.00 89.69 245 ALA A O 1
ATOM 1836 N N . VAL A 1 246 ? -11.414 3.010 9.118 1.00 86.44 246 VAL A N 1
ATOM 1837 C CA . VAL A 1 246 ? -12.640 2.959 9.924 1.00 86.44 246 VAL A CA 1
ATOM 1838 C C . VAL A 1 246 ? -13.780 3.560 9.105 1.00 86.44 246 VAL A C 1
ATOM 1840 O O . VAL A 1 246 ? -13.741 4.729 8.717 1.00 86.44 246 VAL A O 1
ATOM 1843 N N . SER A 1 247 ? -14.813 2.763 8.843 1.00 85.94 247 SER A N 1
ATOM 1844 C CA . SER A 1 247 ? -15.929 3.101 7.950 1.00 85.94 247 SER A CA 1
ATOM 1845 C C . SER A 1 247 ? -16.630 4.398 8.356 1.00 85.94 247 SER A C 1
ATOM 1847 O O . SER A 1 247 ? -16.961 5.217 7.500 1.00 85.94 247 SER A O 1
ATOM 1849 N N . ALA A 1 248 ? -16.823 4.609 9.661 1.00 77.56 248 ALA A N 1
ATOM 1850 C CA . ALA A 1 248 ? -17.431 5.824 10.200 1.00 77.56 248 ALA A CA 1
ATOM 1851 C C . ALA A 1 248 ? -16.607 7.080 9.858 1.00 77.56 248 ALA A C 1
ATOM 1853 O O . ALA A 1 248 ? -17.164 8.091 9.438 1.00 77.56 248 ALA A O 1
ATOM 1854 N N . LEU A 1 249 ? -15.275 6.991 9.929 1.00 76.31 249 LEU A N 1
ATOM 1855 C CA . LEU A 1 249 ? -14.378 8.102 9.598 1.00 76.31 249 LEU A CA 1
ATOM 1856 C C . LEU A 1 249 ? -14.323 8.376 8.092 1.00 76.31 249 LEU A C 1
ATOM 1858 O O . LEU A 1 249 ? -14.228 9.531 7.680 1.00 76.31 249 LEU A O 1
ATOM 1862 N N . LEU A 1 250 ? -14.446 7.344 7.250 1.00 73.44 250 LEU A N 1
ATOM 1863 C CA . LEU A 1 250 ? -14.532 7.540 5.800 1.00 73.44 250 LEU A CA 1
ATOM 1864 C C . LEU A 1 250 ? -15.771 8.347 5.392 1.00 73.44 250 LEU A C 1
ATOM 1866 O O . LEU A 1 250 ? -15.685 9.145 4.461 1.00 73.44 250 LEU A O 1
ATOM 1870 N N . ARG A 1 251 ? -16.901 8.179 6.091 1.00 72.19 251 ARG A N 1
ATOM 1871 C CA . ARG A 1 251 ? -18.153 8.911 5.811 1.00 72.19 251 ARG A CA 1
ATOM 1872 C C . ARG A 1 251 ? -18.059 10.405 6.109 1.00 72.19 251 ARG A C 1
ATOM 1874 O O . ARG A 1 251 ? -18.798 11.184 5.521 1.00 72.19 251 ARG A O 1
ATOM 1881 N N . LEU A 1 252 ? -17.137 10.813 6.979 1.00 66.19 252 LEU A N 1
ATOM 1882 C CA . LEU A 1 252 ? -16.880 12.227 7.265 1.00 66.19 252 LEU A CA 1
ATOM 1883 C C . LEU A 1 252 ? -16.193 12.957 6.100 1.00 66.19 252 LEU A C 1
ATOM 1885 O O . LEU A 1 252 ? -16.075 14.190 6.122 1.00 66.19 252 LEU A O 1
ATOM 1889 N N . ARG A 1 253 ? -15.730 12.217 5.085 1.00 64.56 253 ARG A N 1
ATOM 1890 C CA . ARG A 1 253 ? -15.129 12.784 3.881 1.00 64.56 253 ARG A CA 1
ATOM 1891 C C . ARG A 1 253 ? -16.219 13.191 2.900 1.00 64.56 253 ARG A C 1
ATOM 1893 O O . ARG A 1 253 ? -17.031 12.371 2.486 1.00 64.56 253 ARG A O 1
ATOM 1900 N N . SER A 1 254 ? -16.178 14.450 2.475 1.00 58.44 254 SER A N 1
ATOM 1901 C CA . SER A 1 254 ? -16.971 14.941 1.350 1.00 58.44 254 SER A CA 1
ATOM 1902 C C . SER A 1 254 ? -16.051 15.369 0.201 1.00 58.44 254 SER A C 1
ATOM 1904 O O . SER A 1 254 ? -14.899 15.750 0.447 1.00 58.44 254 SER A O 1
ATOM 1906 N N . PRO A 1 255 ? -16.518 15.327 -1.060 1.00 59.91 255 PRO A N 1
ATOM 1907 C CA . PRO A 1 255 ? -15.763 15.843 -2.199 1.00 59.91 255 PRO A CA 1
ATOM 1908 C C . PRO A 1 255 ? -15.341 17.306 -2.018 1.00 59.91 255 PRO A C 1
ATOM 1910 O O . PRO A 1 255 ? -14.232 17.663 -2.425 1.00 59.91 255 PRO A O 1
ATOM 1913 N N . GLU A 1 256 ? -16.180 18.132 -1.376 1.00 57.66 256 GLU A N 1
ATOM 1914 C CA . GLU A 1 256 ? -15.848 19.528 -1.072 1.00 57.66 256 GLU A CA 1
ATOM 1915 C C . GLU A 1 256 ? -14.722 19.623 -0.040 1.00 57.66 256 GLU A C 1
ATOM 1917 O O . GLU A 1 256 ? -13.767 20.367 -0.256 1.00 57.66 256 GLU A O 1
ATOM 1922 N N . ARG A 1 257 ? -14.768 18.825 1.036 1.00 62.03 257 ARG A N 1
ATOM 1923 C CA . ARG A 1 257 ? -13.694 18.763 2.046 1.00 62.03 257 ARG A CA 1
ATOM 1924 C C . ARG A 1 257 ? -12.380 18.274 1.446 1.00 62.03 257 ARG A C 1
ATOM 1926 O O . ARG A 1 257 ? -11.324 18.833 1.722 1.00 62.03 257 ARG A O 1
ATOM 1933 N N . ASP A 1 258 ? -12.440 17.283 0.565 1.00 61.38 258 ASP A N 1
ATOM 1934 C CA . ASP A 1 258 ? -11.278 16.775 -0.160 1.00 61.38 258 ASP A CA 1
ATOM 1935 C C . ASP A 1 258 ? -10.690 17.816 -1.128 1.00 61.38 258 ASP A C 1
ATOM 1937 O O . ASP A 1 258 ? -9.473 17.878 -1.316 1.00 61.38 258 ASP A O 1
ATOM 1941 N N . ALA A 1 259 ? -11.538 18.618 -1.778 1.00 59.44 259 ALA A N 1
ATOM 1942 C CA . ALA A 1 259 ? -11.103 19.713 -2.640 1.00 59.44 259 ALA A CA 1
ATOM 1943 C C . ALA A 1 259 ? -10.483 20.855 -1.827 1.00 59.44 259 ALA A C 1
ATOM 1945 O O . ALA A 1 259 ? -9.409 21.332 -2.193 1.00 59.44 259 ALA A O 1
ATOM 1946 N N . ALA A 1 260 ? -11.102 21.221 -0.703 1.00 58.78 260 ALA A N 1
ATOM 1947 C CA . ALA A 1 260 ? -10.589 22.212 0.233 1.00 58.78 260 ALA A CA 1
ATOM 1948 C C . ALA A 1 260 ? -9.236 21.785 0.820 1.00 58.78 260 ALA A C 1
ATOM 1950 O O . ALA A 1 260 ? -8.296 22.568 0.788 1.00 58.78 260 ALA A O 1
ATOM 1951 N N . ALA A 1 261 ? -9.081 20.525 1.239 1.00 59.91 261 ALA A N 1
ATOM 1952 C CA . ALA A 1 261 ? -7.808 19.996 1.734 1.00 59.91 261 ALA A CA 1
ATOM 1953 C C . ALA A 1 261 ? -6.710 20.003 0.654 1.00 59.91 261 ALA A C 1
ATOM 1955 O O . ALA A 1 261 ? -5.557 20.334 0.932 1.00 59.91 261 ALA A O 1
ATOM 1956 N N . ARG A 1 262 ? -7.051 19.685 -0.606 1.00 60.34 262 ARG A N 1
ATOM 1957 C CA . ARG A 1 262 ? -6.110 19.810 -1.735 1.00 60.34 262 ARG A CA 1
ATOM 1958 C C . ARG A 1 262 ? -5.705 21.262 -1.982 1.00 60.34 262 ARG A C 1
ATOM 1960 O O . ARG A 1 262 ? -4.526 21.513 -2.212 1.00 60.34 262 ARG A O 1
ATOM 1967 N N . ALA A 1 263 ? -6.660 22.190 -1.948 1.00 58.91 263 ALA A N 1
ATOM 1968 C CA . ALA A 1 263 ? -6.400 23.616 -2.115 1.00 58.91 263 ALA A CA 1
ATOM 1969 C C . ALA A 1 263 ? -5.538 24.162 -0.967 1.00 58.91 263 ALA A C 1
ATOM 1971 O O . ALA A 1 263 ? -4.533 24.813 -1.227 1.00 58.91 263 ALA A O 1
ATOM 1972 N N . ALA A 1 264 ? -5.855 23.813 0.280 1.00 57.44 264 ALA A N 1
ATOM 1973 C CA . ALA A 1 264 ? -5.073 24.179 1.455 1.00 57.44 264 ALA A CA 1
ATOM 1974 C C . ALA A 1 264 ? -3.638 23.639 1.374 1.00 57.44 264 ALA A C 1
ATOM 1976 O O . ALA A 1 264 ? -2.694 24.389 1.590 1.00 57.44 264 ALA A O 1
ATOM 1977 N N . GLY A 1 265 ? -3.449 22.378 0.968 1.00 55.16 265 GLY A N 1
ATOM 1978 C CA . GLY A 1 265 ? -2.114 21.809 0.760 1.00 55.16 265 GLY A CA 1
ATOM 1979 C C . GLY A 1 265 ? -1.316 22.498 -0.356 1.00 55.16 265 GLY A C 1
ATOM 1980 O O . GLY A 1 265 ? -0.111 22.688 -0.214 1.00 55.16 265 GLY A O 1
ATOM 1981 N N . LEU A 1 266 ? -1.970 22.911 -1.449 1.00 60.09 266 LEU A N 1
ATOM 1982 C CA . LEU A 1 266 ? -1.331 23.692 -2.521 1.00 60.09 266 LEU A CA 1
ATOM 1983 C C . LEU A 1 266 ? -0.924 25.092 -2.053 1.00 60.09 266 LEU A C 1
ATOM 1985 O O . LEU A 1 266 ? 0.132 25.584 -2.439 1.00 60.09 266 LEU A O 1
ATOM 1989 N N . LEU A 1 267 ? -1.756 25.710 -1.218 1.00 62.38 267 LEU A N 1
ATOM 1990 C CA . LEU A 1 267 ? -1.536 27.043 -0.663 1.00 62.38 267 LEU A CA 1
ATOM 1991 C C . LEU A 1 267 ? -0.667 27.031 0.604 1.00 62.38 267 LEU A C 1
ATOM 1993 O O . LEU A 1 267 ? -0.429 28.091 1.170 1.00 62.38 267 LEU A O 1
ATOM 1997 N N . ARG A 1 268 ? -0.200 25.851 1.045 1.00 55.59 268 ARG A N 1
ATOM 1998 C CA . ARG A 1 268 ? 0.514 25.644 2.319 1.00 55.59 268 ARG A CA 1
ATOM 1999 C C . ARG A 1 268 ? -0.243 26.194 3.538 1.00 55.59 268 ARG A C 1
ATOM 2001 O O . ARG A 1 268 ? 0.357 26.612 4.509 1.00 55.59 268 ARG A O 1
ATOM 2008 N N . LEU A 1 269 ? -1.572 26.168 3.496 1.00 52.78 269 LEU A N 1
ATOM 2009 C CA . LEU A 1 269 ? -2.444 26.642 4.579 1.00 52.78 269 LEU A CA 1
ATOM 2010 C C . LEU A 1 269 ? -2.751 25.564 5.625 1.00 52.78 269 LEU A C 1
ATOM 2012 O O . LEU A 1 269 ? -3.543 25.804 6.523 1.00 52.78 269 LEU A O 1
ATOM 2016 N N . ALA A 1 270 ? -2.193 24.366 5.464 1.00 50.94 270 ALA A N 1
ATOM 2017 C CA . ALA A 1 270 ? -2.354 23.253 6.390 1.00 50.94 270 ALA A CA 1
ATOM 2018 C C . ALA A 1 270 ? -0.996 22.925 7.026 1.00 50.94 270 ALA A C 1
ATOM 2020 O O . ALA A 1 270 ? -0.422 21.855 6.807 1.00 50.94 270 ALA A O 1
ATOM 2021 N N . GLU A 1 271 ? -0.447 23.919 7.720 1.00 49.44 271 GLU A N 1
ATOM 2022 C CA . GLU A 1 271 ? 0.742 23.785 8.561 1.00 49.44 271 GLU A CA 1
ATOM 2023 C C . GLU A 1 271 ? 0.314 23.355 9.973 1.00 49.44 271 GLU A C 1
ATOM 2025 O O . GLU A 1 271 ? -0.839 23.565 10.367 1.00 49.44 271 GLU A O 1
ATOM 2030 N N . ALA A 1 272 ? 1.227 22.720 10.718 1.00 46.31 272 ALA A N 1
ATOM 2031 C CA . ALA A 1 272 ? 0.963 22.191 12.062 1.00 46.31 272 ALA A CA 1
ATOM 2032 C C . ALA A 1 272 ? 0.334 23.243 12.996 1.00 46.31 272 ALA A C 1
ATOM 2034 O O . ALA A 1 272 ? -0.522 22.906 13.801 1.00 46.31 272 ALA A O 1
ATOM 2035 N N . ASP A 1 273 ? 0.655 24.520 12.784 1.00 41.72 273 ASP A N 1
ATOM 2036 C CA . ASP A 1 273 ? 0.194 25.656 13.589 1.00 41.72 273 ASP A CA 1
ATOM 2037 C C . ASP A 1 273 ? -1.266 26.079 13.317 1.00 41.72 273 ASP A C 1
ATOM 2039 O O . ASP A 1 273 ? -1.772 27.016 13.930 1.00 41.72 273 ASP A O 1
ATOM 2043 N N . THR A 1 274 ? -1.954 25.434 12.367 1.00 40.47 274 THR A N 1
ATOM 2044 C CA . THR A 1 274 ? -3.308 25.829 11.919 1.00 40.47 274 THR A CA 1
ATOM 2045 C C . THR A 1 274 ? -4.355 24.721 12.026 1.00 40.47 274 THR A C 1
ATOM 2047 O O . THR A 1 274 ? -5.536 24.971 11.777 1.00 40.47 274 THR A O 1
ATOM 2050 N N . THR A 1 275 ? -3.951 23.503 12.400 1.00 46.03 275 THR A N 1
ATOM 2051 C CA . THR A 1 275 ? -4.848 22.338 12.461 1.00 46.03 275 THR A CA 1
ATOM 2052 C C . THR A 1 275 ? -4.628 21.565 13.758 1.00 46.03 275 THR A C 1
ATOM 2054 O O . THR A 1 275 ? -3.994 20.514 13.767 1.00 46.03 275 THR A O 1
ATOM 2057 N N . ASP A 1 276 ? -5.170 22.086 14.857 1.00 45.44 276 ASP A N 1
ATOM 2058 C CA . ASP A 1 276 ? -5.203 21.366 16.127 1.00 45.44 276 ASP A CA 1
ATOM 2059 C C . ASP A 1 276 ? -6.439 20.464 16.206 1.00 45.44 276 ASP A C 1
ATOM 2061 O O . ASP A 1 276 ? -7.575 20.866 15.930 1.00 45.44 276 ASP A O 1
ATOM 2065 N N . HIS A 1 277 ? -6.208 19.211 16.584 1.00 51.38 277 HIS A N 1
ATOM 2066 C CA . HIS A 1 277 ? -7.255 18.250 16.897 1.00 51.38 277 HIS A CA 1
ATOM 2067 C C . HIS A 1 277 ? -7.129 17.872 18.371 1.00 51.38 277 HIS A C 1
ATOM 2069 O O . HIS A 1 277 ? -6.189 17.186 18.763 1.00 51.38 277 HIS A O 1
ATOM 2075 N N . GLU A 1 278 ? -8.074 18.328 19.193 1.00 45.66 278 GLU A N 1
ATOM 2076 C CA . GLU A 1 278 ? -8.125 17.983 20.613 1.00 45.66 278 GLU A CA 1
ATOM 2077 C C . GLU A 1 278 ? -8.907 16.677 20.840 1.00 45.66 278 GLU A C 1
ATOM 2079 O O . GLU A 1 278 ? -10.000 16.482 20.301 1.00 45.66 278 GLU A O 1
ATOM 2084 N N . GLY A 1 279 ? -8.359 15.793 21.682 1.00 49.81 279 GLY A N 1
ATOM 2085 C CA . GLY A 1 279 ? -8.991 14.540 22.111 1.00 49.81 279 GLY A CA 1
ATOM 2086 C C . GLY A 1 279 ? -8.469 13.278 21.411 1.00 49.81 279 GLY A C 1
ATOM 2087 O O . GLY A 1 279 ? -8.027 13.303 20.265 1.00 49.81 279 GLY A O 1
ATOM 2088 N N . ALA A 1 280 ? -8.519 12.143 22.117 1.00 61.31 280 ALA A N 1
ATOM 2089 C CA . ALA A 1 280 ? -8.080 10.848 21.596 1.00 61.31 280 ALA A CA 1
ATOM 2090 C C . ALA A 1 280 ? -9.175 10.172 20.753 1.00 61.31 280 ALA A C 1
ATOM 2092 O O . ALA A 1 280 ? -10.355 10.189 21.113 1.00 61.31 280 ALA A O 1
ATOM 2093 N N . LEU A 1 281 ? -8.791 9.526 19.648 1.00 67.81 281 LEU A N 1
ATOM 2094 C CA . LEU A 1 281 ? -9.703 8.692 18.861 1.00 67.81 281 LEU A CA 1
ATOM 2095 C C . LEU A 1 281 ? -9.943 7.354 19.587 1.00 67.81 281 LEU A C 1
ATOM 2097 O O . LEU A 1 281 ? -9.138 6.438 19.492 1.00 67.81 281 LEU A O 1
ATOM 2101 N N . THR A 1 282 ? -11.061 7.226 20.299 1.00 72.38 282 THR A N 1
ATOM 2102 C CA . THR A 1 282 ? -11.436 5.992 21.018 1.00 72.38 282 THR A CA 1
ATOM 2103 C C . THR A 1 282 ? -12.562 5.233 20.311 1.00 72.38 282 THR A C 1
ATOM 2105 O O . THR A 1 282 ? -13.255 5.785 19.452 1.00 72.38 282 THR A O 1
ATOM 2108 N N . GLU A 1 283 ? -12.816 3.980 20.708 1.00 77.25 283 GLU A N 1
ATOM 2109 C CA . GLU A 1 283 ? -14.001 3.228 20.250 1.00 77.25 283 GLU A CA 1
ATOM 2110 C C . GLU A 1 283 ? -15.304 3.987 20.542 1.00 77.25 283 GLU A C 1
ATOM 2112 O O . GLU A 1 283 ? -16.214 4.022 19.715 1.00 77.25 283 GLU A O 1
ATOM 2117 N N . GLY A 1 284 ? -15.374 4.689 21.678 1.00 70.88 284 GLY A N 1
ATOM 2118 C CA . GLY A 1 284 ? -16.508 5.553 22.007 1.00 70.88 284 GLY A CA 1
ATOM 2119 C C . GLY A 1 284 ? -16.690 6.702 21.008 1.00 70.88 284 GLY A C 1
ATOM 2120 O O . GLY A 1 284 ? -17.818 7.018 20.629 1.00 70.88 284 GLY A O 1
ATOM 2121 N N . VAL A 1 285 ? -15.598 7.313 20.531 1.00 72.38 285 VAL A N 1
ATOM 2122 C CA . VAL A 1 285 ? -15.651 8.338 19.472 1.00 72.38 285 VAL A CA 1
ATOM 2123 C C . VAL A 1 285 ? -16.149 7.730 18.163 1.00 72.38 285 VAL A C 1
ATOM 2125 O O . VAL A 1 285 ? -17.056 8.294 17.552 1.00 72.38 285 VAL A O 1
ATOM 2128 N N . VAL A 1 286 ? -15.607 6.579 17.755 1.00 73.25 286 VAL A N 1
ATOM 2129 C CA . VAL A 1 286 ? -16.014 5.885 16.522 1.00 73.25 286 VAL A CA 1
ATOM 2130 C C . VAL A 1 286 ? -17.500 5.527 16.558 1.00 73.25 286 VAL A C 1
ATOM 213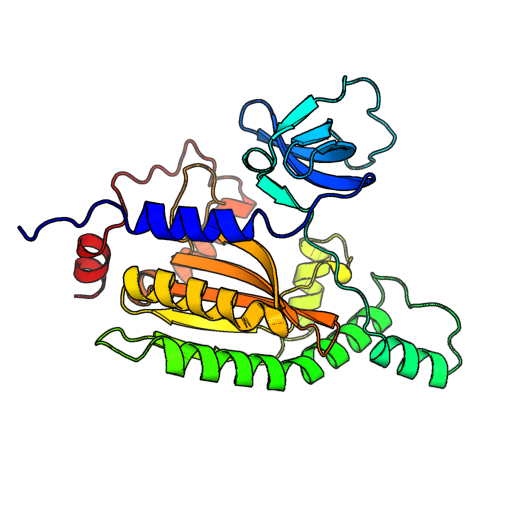2 O O . VAL A 1 286 ? -18.217 5.829 15.604 1.00 73.25 286 VAL A O 1
ATOM 2135 N N . ALA A 1 287 ? -17.984 4.973 17.672 1.00 75.94 287 ALA A N 1
ATOM 2136 C CA . ALA A 1 287 ? -19.390 4.630 17.857 1.00 75.94 287 ALA A CA 1
ATOM 2137 C C . ALA A 1 287 ? -20.311 5.859 17.765 1.00 75.94 287 ALA A C 1
ATOM 2139 O O . ALA A 1 287 ? -21.353 5.790 17.119 1.00 75.94 287 ALA A O 1
ATOM 2140 N N . ARG A 1 288 ? -19.914 7.003 18.345 1.00 73.94 288 ARG A N 1
ATOM 2141 C CA . ARG A 1 288 ? -20.679 8.261 18.243 1.00 73.94 288 ARG A CA 1
ATOM 2142 C C . ARG A 1 288 ? -20.726 8.823 16.826 1.00 73.94 288 ARG A C 1
ATOM 2144 O O . ARG A 1 288 ? -21.740 9.386 16.451 1.00 73.94 288 ARG A O 1
ATOM 2151 N N . VAL A 1 289 ? -19.641 8.702 16.059 1.00 68.12 289 VAL A N 1
ATOM 2152 C CA . VAL A 1 289 ? -19.597 9.143 14.651 1.00 68.12 289 VAL A CA 1
ATOM 2153 C C . VAL A 1 289 ? -20.412 8.208 13.750 1.00 68.12 289 VAL A C 1
ATOM 2155 O O . VAL A 1 289 ? -20.891 8.622 12.697 1.00 68.12 289 VAL A O 1
ATOM 2158 N N . ALA A 1 290 ? -20.535 6.936 14.132 1.00 68.25 290 ALA A N 1
ATOM 2159 C CA . ALA A 1 290 ? -21.287 5.939 13.382 1.00 68.25 290 ALA A CA 1
ATOM 2160 C C . ALA A 1 290 ? -22.812 6.021 13.584 1.00 68.25 290 ALA A C 1
ATOM 2162 O O . ALA A 1 290 ? -23.534 5.547 12.700 1.00 68.25 290 ALA A O 1
ATOM 2163 N N . ALA A 1 291 ? -23.258 6.554 14.729 1.00 68.75 291 ALA A N 1
ATOM 2164 C CA . ALA A 1 291 ? -24.661 6.747 15.109 1.00 68.75 291 ALA A CA 1
ATOM 2165 C C . ALA A 1 291 ? -25.313 7.911 14.348 1.00 68.75 291 ALA A C 1
ATOM 2167 O O . ALA A 1 291 ? -26.482 7.734 13.938 1.00 68.75 291 ALA A O 1
#

Organism: NCBI:txid73025

Sequence (291 aa):
LGEEEPGLLEEIAAVAETFRAVRPLGVGTEVQIRVSGAPVRAKVVRVVSPVSYDLLPSLGPDPEEDLTSPPMNLARSEIDANTKQLQALSPHALGCLRARGARTPPDPGSGEFLLLLYADAERTLPFVADLRDRVLEAVNTGGVRCRGTVAPLKAVPCAVRKALGRFRGDFRNLTDLARMRFECDSLRAVAAVLRAIEWQAADFAVLTISDRLTGAPHALPSGAGFVALNVLCKGTGHTFEVQVAVSALLRLRSPERDAAARAAGLLRLAEADTTDHEGALTEGVVARVAA

Radius of gyration: 20.17 Å; chains: 1; bounding box: 55×43×59 Å

Foldseek 3Di:
DDDFPPCLVVLLVVLQLVQLLQFQDDQQFWFWADDPNDIFIWGFNDDPDSFKTFIHTDPDPDNPPPPPDGTDIDTSSRTQAGPPQFQDQFPVLVVVCVVVVDDDDDDQLDPSVVVSLLVLLVVCQVVVVVLQVQLQVQLVPDPWDKDKDWDAFDDPVRLQCCCVVPVVRRSSNVQARTEMEMATQFSVSLSSSSVSSVVVVVQKGFRHKQDLCDPPLPRPLCSPQWIKTFMQGPVRRGTHIYTYGHNLSNVVDDPVVVVVSVVCVVVVVRHSVRDDDDDDDTRVNSVVSVD